Protein AF-0000000083249642 (afdb_homodimer)

Organism: NCBI:txid582686

Solvent-accessible surface area (backbone atoms only — not comparable to full-atom values): 19086 Å² total; per-residue (Å²): 124,55,71,67,56,49,49,53,49,51,51,51,44,50,52,45,31,50,50,43,52,51,38,35,51,49,30,63,73,67,24,29,87,88,36,72,66,32,54,51,44,47,42,37,30,49,49,36,50,52,50,43,72,71,64,56,62,30,76,46,29,43,59,44,48,34,33,23,50,38,32,21,51,49,42,41,54,51,40,52,53,34,28,42,69,40,29,36,45,54,77,50,37,91,54,50,57,76,76,48,60,60,29,47,28,66,18,36,50,15,39,53,51,32,51,52,51,49,50,22,64,75,66,70,46,66,55,71,59,52,42,46,52,51,19,48,42,42,32,72,42,51,48,51,51,34,35,75,71,50,46,36,44,67,61,79,47,55,56,76,67,44,31,57,56,45,36,52,39,52,48,51,22,48,51,55,46,47,50,44,49,52,43,25,54,58,45,69,70,106,124,56,71,66,56,50,51,52,51,51,51,51,43,50,52,46,31,52,51,43,52,51,38,36,51,49,29,61,73,67,24,31,87,87,35,72,66,34,55,50,43,47,42,37,32,48,50,35,50,52,50,42,71,72,65,57,61,30,75,47,30,45,59,44,49,35,34,21,49,40,32,22,51,48,42,41,55,50,40,51,52,34,28,42,68,41,29,36,45,55,76,50,40,89,53,48,56,74,75,50,61,60,29,46,31,66,19,34,51,16,41,54,51,32,51,51,52,50,49,22,64,76,65,70,45,66,54,70,59,53,42,47,52,49,18,48,43,43,31,73,42,52,48,51,53,33,34,75,71,51,45,36,43,68,61,76,47,57,58,76,68,45,30,58,57,46,36,52,41,51,47,50,23,48,50,54,44,48,50,44,48,51,43,24,54,57,42,68,72,100

pLDDT: mean 90.26, std 7.8, range [59.44, 98.56]

InterPro domains:
  IPR048147 CBO0543-like [NF041644] (59-142)

Structure (mmCIF, N/CA/C/O backbone):
data_AF-0000000083249642-model_v1
#
loop_
_entity.id
_entity.type
_entity.pdbx_description
1 polymer 'Uncharacterized protein'
#
loop_
_atom_site.group_PDB
_atom_site.id
_atom_site.type_symbol
_atom_site.label_atom_id
_atom_site.label_alt_id
_atom_site.label_comp_id
_atom_site.label_asym_id
_atom_site.label_entity_id
_atom_site.label_seq_id
_atom_site.pdbx_PDB_ins_code
_atom_site.Cartn_x
_atom_site.Cartn_y
_atom_site.Cartn_z
_atom_site.occupancy
_atom_site.B_iso_or_equiv
_atom_site.auth_seq_id
_atom_site.auth_comp_id
_atom_site.auth_asym_id
_atom_site.auth_atom_id
_atom_site.pdbx_PDB_model_num
ATOM 1 N N . MET A 1 1 ? -22.203 -19.281 -6.652 1 76.69 1 MET A N 1
ATOM 2 C CA . MET A 1 1 ? -21.172 -19.703 -7.59 1 76.69 1 MET A CA 1
ATOM 3 C C . MET A 1 1 ? -21.422 -21.109 -8.094 1 76.69 1 MET A C 1
ATOM 5 O O . MET A 1 1 ? -21.797 -22 -7.32 1 76.69 1 MET A O 1
ATOM 9 N N . GLY A 1 2 ? -21.422 -21.203 -9.414 1 80 2 GLY A N 1
ATOM 10 C CA . GLY A 1 2 ? -21.594 -22.531 -9.969 1 80 2 GLY A CA 1
ATOM 11 C C . GLY A 1 2 ? -20.438 -23.453 -9.672 1 80 2 GLY A C 1
ATOM 12 O O . GLY A 1 2 ? -19.344 -23 -9.328 1 80 2 GLY A O 1
ATOM 13 N N . ASP A 1 3 ? -20.688 -24.734 -9.594 1 84.19 3 ASP A N 1
ATOM 14 C CA . ASP A 1 3 ? -19.703 -25.766 -9.281 1 84.19 3 ASP A CA 1
ATOM 15 C C . ASP A 1 3 ? -18.453 -25.625 -10.141 1 84.19 3 ASP A C 1
ATOM 17 O O . ASP A 1 3 ? -17.328 -25.781 -9.648 1 84.19 3 ASP A O 1
ATOM 21 N N . LYS A 1 4 ? -18.672 -25.281 -11.414 1 86.94 4 LYS A N 1
ATOM 22 C CA . LYS A 1 4 ? -17.547 -25.125 -12.312 1 86.94 4 LYS A CA 1
ATOM 23 C C . LYS A 1 4 ? -16.672 -23.938 -11.914 1 86.94 4 LYS A C 1
ATOM 25 O O . LYS A 1 4 ? -15.445 -24.031 -11.891 1 86.94 4 LYS A O 1
ATOM 30 N N . GLN A 1 5 ? -17.297 -22.953 -11.602 1 85.44 5 GLN A N 1
ATOM 31 C CA . GLN A 1 5 ? -16.578 -21.75 -11.172 1 85.44 5 GLN A CA 1
ATOM 32 C C . GLN A 1 5 ? -15.82 -22 -9.875 1 85.44 5 GLN A C 1
ATOM 34 O O . GLN A 1 5 ? -14.688 -21.531 -9.719 1 85.44 5 GLN A O 1
ATOM 39 N N . GLU A 1 6 ? -16.438 -22.703 -9.062 1 85.19 6 GLU A N 1
ATOM 40 C CA . GLU A 1 6 ? -15.812 -23.031 -7.781 1 85.19 6 GLU A CA 1
ATOM 41 C C . GLU A 1 6 ? -14.547 -23.859 -7.977 1 85.19 6 GLU A C 1
ATOM 43 O O . GLU A 1 6 ? -13.531 -23.625 -7.312 1 85.19 6 GLU A O 1
ATOM 48 N N . GLN A 1 7 ? -14.633 -24.719 -8.844 1 87.25 7 GLN A N 1
ATOM 49 C CA . GLN A 1 7 ? -13.484 -25.562 -9.109 1 87.25 7 GLN A CA 1
ATOM 50 C C . GLN A 1 7 ? -12.336 -24.781 -9.734 1 87.25 7 GLN A C 1
ATOM 52 O O . GLN A 1 7 ? -11.18 -24.953 -9.359 1 87.25 7 GLN A O 1
ATOM 57 N N . ILE A 1 8 ? -12.711 -23.969 -10.641 1 86.31 8 ILE A N 1
ATOM 58 C CA . ILE A 1 8 ? -11.688 -23.156 -11.289 1 86.31 8 ILE A CA 1
ATOM 59 C C . ILE A 1 8 ? -11.016 -22.25 -10.266 1 86.31 8 ILE A C 1
ATOM 61 O O . ILE A 1 8 ? -9.789 -22.094 -10.273 1 86.31 8 ILE A O 1
ATOM 65 N N . LEU A 1 9 ? -11.828 -21.719 -9.414 1 85.31 9 LEU A N 1
ATOM 66 C CA . LEU A 1 9 ? -11.289 -20.859 -8.367 1 85.31 9 LEU A CA 1
ATOM 67 C C . LEU A 1 9 ? -10.375 -21.641 -7.43 1 85.31 9 LEU A C 1
ATOM 69 O O . LEU A 1 9 ? -9.297 -21.172 -7.07 1 85.31 9 LEU A O 1
ATOM 73 N N . LYS A 1 10 ? -10.719 -22.781 -7.086 1 85.38 10 LYS A N 1
ATOM 74 C CA . LYS A 1 10 ? -9.898 -23.625 -6.223 1 85.38 10 LYS A CA 1
ATOM 75 C C . LYS A 1 10 ? -8.57 -23.969 -6.895 1 85.38 10 LYS A C 1
ATOM 77 O O . LYS A 1 10 ? -7.523 -23.953 -6.242 1 85.38 10 LYS A O 1
ATOM 82 N N . ASP A 1 11 ? -8.68 -24.188 -8.141 1 86.12 11 ASP A N 1
ATOM 83 C CA . ASP A 1 11 ? -7.469 -24.484 -8.898 1 86.12 11 ASP A CA 1
ATOM 84 C C . ASP A 1 11 ? -6.523 -23.281 -8.93 1 86.12 11 ASP A C 1
ATOM 86 O O . ASP A 1 11 ? -5.309 -23.453 -8.82 1 86.12 11 ASP A O 1
ATOM 90 N N . LEU A 1 12 ? -7.133 -22.188 -9.055 1 83.69 12 LEU A N 1
ATOM 91 C CA . LEU A 1 12 ? -6.344 -20.969 -9.078 1 83.69 12 LEU A CA 1
ATOM 92 C C . LEU A 1 12 ? -5.656 -20.734 -7.734 1 83.69 12 LEU A C 1
ATOM 94 O O . LEU A 1 12 ? -4.469 -20.406 -7.688 1 83.69 12 LEU A O 1
ATOM 98 N N . MET A 1 13 ? -6.344 -21 -6.684 1 84 13 MET A N 1
ATOM 99 C CA . MET A 1 13 ? -5.797 -20.797 -5.348 1 84 13 MET A CA 1
ATOM 100 C C . MET A 1 13 ? -4.719 -21.828 -5.035 1 84 13 MET A C 1
ATOM 102 O O . MET A 1 13 ? -3.721 -21.516 -4.383 1 84 13 MET A O 1
ATOM 106 N N . ASP A 1 14 ? -4.887 -22.969 -5.484 1 85.75 14 ASP A N 1
ATOM 107 C CA . ASP A 1 14 ? -3.883 -24 -5.301 1 85.75 14 ASP A CA 1
ATOM 108 C C . ASP A 1 14 ? -2.596 -23.672 -6.051 1 85.75 14 ASP A C 1
ATOM 110 O O . ASP A 1 14 ? -1.497 -23.891 -5.535 1 85.75 14 ASP A O 1
ATOM 114 N N . ALA A 1 15 ? -2.812 -23.203 -7.258 1 83.69 15 ALA A N 1
ATOM 115 C CA . ALA A 1 15 ? -1.654 -22.812 -8.055 1 83.69 15 ALA A CA 1
ATOM 116 C C . ALA A 1 15 ? -0.891 -21.656 -7.395 1 83.69 15 ALA A C 1
ATOM 118 O O . ALA A 1 15 ? 0.343 -21.656 -7.379 1 83.69 15 ALA A O 1
ATOM 119 N N . LEU A 1 16 ? -1.604 -20.766 -6.875 1 81.31 16 LEU A N 1
ATOM 120 C CA . LEU A 1 16 ? -0.989 -19.641 -6.172 1 81.31 16 LEU A CA 1
ATOM 121 C C . LEU A 1 16 ? -0.226 -20.125 -4.945 1 81.31 16 LEU A C 1
ATOM 123 O O . LEU A 1 16 ? 0.934 -19.75 -4.746 1 81.31 16 LEU A O 1
ATOM 127 N N . SER A 1 17 ? -0.845 -20.953 -4.219 1 82.69 17 SER A N 1
ATOM 128 C CA . SER A 1 17 ? -0.22 -21.453 -3.002 1 82.69 17 SER A CA 1
ATOM 129 C C . SER A 1 17 ? 1.02 -22.281 -3.326 1 82.69 17 SER A C 1
ATOM 131 O O . SER A 1 17 ? 2.008 -22.25 -2.59 1 82.69 17 SER A O 1
ATOM 133 N N . ALA A 1 18 ? 0.94 -23 -4.375 1 83.94 18 ALA A N 1
ATOM 134 C CA . ALA A 1 18 ? 2.094 -23.781 -4.816 1 83.94 18 ALA A CA 1
ATOM 135 C C . ALA A 1 18 ? 3.266 -22.875 -5.176 1 83.94 18 ALA A C 1
ATOM 137 O O . ALA A 1 18 ? 4.418 -23.172 -4.867 1 83.94 18 ALA A O 1
ATOM 138 N N . ASN A 1 19 ? 2.93 -21.781 -5.812 1 82.5 19 ASN A N 1
ATOM 139 C CA . ASN A 1 19 ? 3.969 -20.812 -6.16 1 82.5 19 ASN A CA 1
ATOM 140 C C . ASN A 1 19 ? 4.582 -20.188 -4.918 1 82.5 19 ASN A C 1
ATOM 142 O O . ASN A 1 19 ? 5.785 -19.938 -4.871 1 82.5 19 ASN A O 1
ATOM 146 N N . VAL A 1 20 ? 3.76 -19.938 -3.955 1 81.94 20 VAL A N 1
ATOM 147 C CA . VAL A 1 20 ? 4.23 -19.375 -2.699 1 81.94 20 VAL A CA 1
ATOM 148 C C . VAL A 1 20 ? 5.184 -20.344 -2.012 1 81.94 20 VAL A C 1
ATOM 150 O O . VAL A 1 20 ? 6.227 -19.938 -1.491 1 81.94 20 VAL A O 1
ATOM 153 N N . ASN A 1 21 ? 4.902 -21.562 -2.018 1 84.19 21 ASN A N 1
ATOM 154 C CA . ASN A 1 21 ? 5.758 -22.578 -1.413 1 84.19 21 ASN A CA 1
ATOM 155 C C . ASN A 1 21 ? 7.086 -22.703 -2.156 1 84.19 21 ASN A C 1
ATOM 157 O O . ASN A 1 21 ? 8.141 -22.844 -1.532 1 84.19 21 ASN A O 1
ATOM 161 N N . LYS A 1 22 ? 6.961 -22.656 -3.451 1 83.94 22 LYS A N 1
ATOM 162 C CA . LYS A 1 22 ? 8.188 -22.703 -4.246 1 83.94 22 LYS A CA 1
ATOM 163 C C . LYS A 1 22 ? 9.062 -21.484 -3.977 1 83.94 22 LYS A C 1
ATOM 165 O O . LYS A 1 22 ? 10.289 -21.594 -3.922 1 83.94 22 LYS A O 1
ATOM 170 N N . GLU A 1 23 ? 8.438 -20.375 -3.852 1 82.88 23 GLU A N 1
ATOM 171 C CA . GLU A 1 23 ? 9.164 -19.141 -3.529 1 82.88 23 GLU A CA 1
ATOM 172 C C . GLU A 1 23 ? 9.82 -19.25 -2.156 1 82.88 23 GLU A C 1
ATOM 174 O O . GLU A 1 23 ? 10.938 -18.766 -1.963 1 82.88 23 GLU A O 1
ATOM 179 N N . ALA A 1 24 ? 9.125 -19.828 -1.266 1 82.44 24 ALA A N 1
ATOM 180 C CA . ALA A 1 24 ? 9.68 -20 0.076 1 82.44 24 ALA A CA 1
ATOM 181 C C . ALA A 1 24 ? 10.891 -20.922 0.05 1 82.44 24 ALA A C 1
ATOM 183 O O . ALA A 1 24 ? 11.883 -20.672 0.744 1 82.44 24 ALA A O 1
ATOM 184 N N . GLN A 1 25 ? 10.859 -21.922 -0.694 1 83.5 25 GLN A N 1
ATOM 185 C CA . GLN A 1 25 ? 11.984 -22.828 -0.83 1 83.5 25 GLN A CA 1
ATOM 186 C C . GLN A 1 25 ? 13.18 -22.141 -1.492 1 83.5 25 GLN A C 1
ATOM 188 O O . GLN A 1 25 ? 14.32 -22.328 -1.066 1 83.5 25 GLN A O 1
ATOM 193 N N . TYR A 1 26 ? 12.844 -21.406 -2.508 1 83.25 26 TYR A N 1
ATOM 194 C CA . TYR A 1 26 ? 13.883 -20.625 -3.174 1 83.25 26 TYR A CA 1
ATOM 195 C C . TYR A 1 26 ? 14.562 -19.672 -2.199 1 83.25 26 TYR A C 1
ATOM 197 O O . TYR A 1 26 ? 15.789 -19.562 -2.178 1 83.25 26 TYR A O 1
ATOM 205 N N . TRP A 1 27 ? 13.758 -19.031 -1.431 1 81.38 27 TRP A N 1
ATOM 206 C CA . TRP A 1 27 ? 14.266 -18.062 -0.465 1 81.38 27 TRP A CA 1
ATOM 207 C C . TRP A 1 27 ? 15.164 -18.734 0.564 1 81.38 27 TRP A C 1
ATOM 209 O O . TRP A 1 27 ? 16.234 -18.219 0.888 1 81.38 27 TRP A O 1
ATOM 219 N N . GLU A 1 28 ? 14.812 -19.828 1.057 1 80.75 28 GLU A N 1
ATOM 220 C CA . GLU A 1 28 ? 15.586 -20.562 2.049 1 80.75 28 GLU A CA 1
ATOM 221 C C . GLU A 1 28 ? 16.922 -21.047 1.468 1 80.75 28 GLU A C 1
ATOM 223 O O . GLU A 1 28 ? 17.938 -21.047 2.158 1 80.75 28 GLU A O 1
ATOM 228 N N . THR A 1 29 ? 16.891 -21.359 0.256 1 82.31 29 THR A N 1
ATOM 229 C CA . THR A 1 29 ? 18.062 -21.938 -0.383 1 82.31 29 THR A CA 1
ATOM 230 C C . THR A 1 29 ? 19.062 -20.859 -0.79 1 82.31 29 THR A C 1
ATOM 232 O O . THR A 1 29 ? 20.266 -21.031 -0.619 1 82.31 29 THR A O 1
ATOM 235 N N . TYR A 1 30 ? 18.516 -19.734 -1.26 1 81.5 30 TYR A N 1
ATOM 236 C CA . TYR A 1 30 ? 19.438 -18.812 -1.918 1 81.5 30 TYR A CA 1
ATOM 237 C C . TYR A 1 30 ? 19.422 -17.453 -1.237 1 81.5 30 TYR A C 1
ATOM 239 O O . TYR A 1 30 ? 20.297 -16.625 -1.467 1 81.5 30 TYR A O 1
ATOM 247 N N . SER A 1 31 ? 18.469 -17.141 -0.463 1 76.88 31 SER A N 1
ATOM 248 C CA . SER A 1 31 ? 18.297 -15.789 0.035 1 76.88 31 SER A CA 1
ATOM 249 C C . SER A 1 31 ? 18.281 -15.758 1.56 1 76.88 31 SER A C 1
ATOM 251 O O . SER A 1 31 ? 17.734 -14.82 2.156 1 76.88 31 SER A O 1
ATOM 253 N N . GLY A 1 32 ? 18.797 -16.75 2.143 1 77.06 32 GLY A N 1
ATOM 254 C CA . GLY A 1 32 ? 18.812 -16.797 3.596 1 77.06 32 GLY A CA 1
ATOM 255 C C . GLY A 1 32 ? 19.844 -15.867 4.211 1 77.06 32 GLY A C 1
ATOM 256 O O . GLY A 1 32 ? 20.531 -15.125 3.498 1 77.06 32 GLY A O 1
ATOM 257 N N . MET A 1 33 ? 19.906 -15.805 5.477 1 80.06 33 MET A N 1
ATOM 258 C CA . MET A 1 33 ? 20.75 -14.891 6.246 1 80.06 33 MET A CA 1
ATOM 259 C C . MET A 1 33 ? 22.219 -15.18 5.996 1 80.06 33 MET A C 1
ATOM 261 O O . MET A 1 33 ? 23.078 -14.336 6.289 1 80.06 33 MET A O 1
ATOM 265 N N . GLY A 1 34 ? 22.531 -16.234 5.371 1 80.94 34 GLY A N 1
ATOM 266 C CA . GLY A 1 34 ? 23.922 -16.609 5.105 1 80.94 34 GLY A CA 1
ATOM 267 C C . GLY A 1 34 ? 24.484 -15.945 3.865 1 80.94 34 GLY A C 1
ATOM 268 O O . GLY A 1 34 ? 25.688 -16 3.623 1 80.94 34 GLY A O 1
ATOM 269 N N . THR A 1 35 ? 23.75 -15.266 3.08 1 83.44 35 THR A N 1
ATOM 270 C CA . THR A 1 35 ? 24.219 -14.609 1.862 1 83.44 35 THR A CA 1
ATOM 271 C C . THR A 1 35 ? 24.438 -13.117 2.104 1 83.44 35 THR A C 1
ATOM 273 O O . THR A 1 35 ? 23.797 -12.516 2.959 1 83.44 35 THR A O 1
ATOM 276 N N . TRP A 1 36 ? 25.484 -12.562 1.517 1 88.88 36 TRP A N 1
ATOM 277 C CA . TRP A 1 36 ? 25.734 -11.133 1.66 1 88.88 36 TRP A CA 1
ATOM 278 C C . TRP A 1 36 ? 24.594 -10.312 1.054 1 88.88 36 TRP A C 1
ATOM 280 O O . TRP A 1 36 ? 24.344 -9.188 1.484 1 88.88 36 TRP A O 1
ATOM 290 N N . GLN A 1 37 ? 23.875 -10.875 0.004 1 88.19 37 GLN A N 1
ATOM 291 C CA . GLN A 1 37 ? 22.75 -10.203 -0.642 1 88.19 37 GLN A CA 1
ATOM 292 C C . GLN A 1 37 ? 21.625 -9.922 0.356 1 88.19 37 GLN A C 1
ATOM 294 O O . GLN A 1 37 ? 20.984 -8.875 0.286 1 88.19 37 GLN A O 1
ATOM 299 N N . PHE A 1 38 ? 21.469 -10.82 1.32 1 86.5 38 PHE A N 1
ATOM 300 C CA . PHE A 1 38 ? 20.438 -10.648 2.346 1 86.5 38 PHE A CA 1
ATOM 301 C C . PHE A 1 38 ? 20.688 -9.391 3.16 1 86.5 38 PHE A C 1
ATOM 303 O O . PHE A 1 38 ? 19.766 -8.609 3.412 1 86.5 38 PHE A O 1
ATOM 310 N N . TRP A 1 39 ? 21.875 -9.156 3.52 1 90.06 39 TRP A N 1
ATOM 311 C CA . TRP A 1 39 ? 22.234 -8.023 4.375 1 90.06 3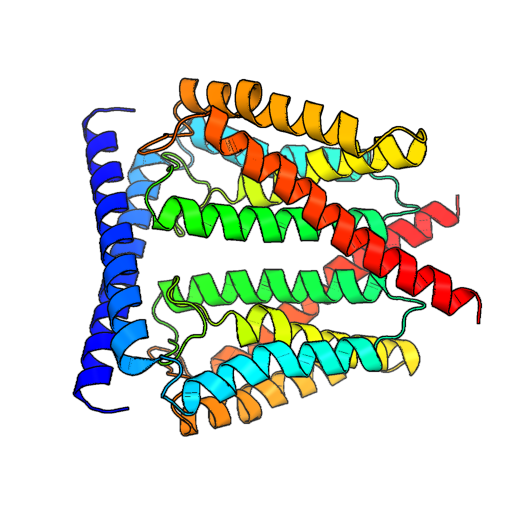9 TRP A CA 1
ATOM 312 C C . TRP A 1 39 ? 22.125 -6.707 3.617 1 90.06 39 TRP A C 1
ATOM 314 O O . TRP A 1 39 ? 21.797 -5.672 4.203 1 90.06 39 TRP A O 1
ATOM 324 N N . VAL A 1 40 ? 22.375 -6.773 2.314 1 90.94 40 VAL A N 1
ATOM 325 C CA . VAL A 1 40 ? 22.219 -5.57 1.499 1 90.94 40 VAL A CA 1
ATOM 326 C C . VAL A 1 40 ? 20.75 -5.199 1.394 1 90.94 40 VAL A C 1
ATOM 328 O O . VAL A 1 40 ? 20.375 -4.031 1.532 1 90.94 40 VAL A O 1
ATOM 331 N N . VAL A 1 41 ? 19.969 -6.203 1.176 1 90.56 41 VAL A N 1
ATOM 332 C CA . VAL A 1 41 ? 18.531 -5.977 1.064 1 90.56 41 VAL A CA 1
ATOM 333 C C . VAL A 1 41 ? 17.969 -5.473 2.398 1 90.56 41 VAL A C 1
ATOM 335 O O . VAL A 1 41 ? 17.156 -4.551 2.432 1 90.56 41 VAL A O 1
ATOM 338 N N . LEU A 1 42 ? 18.453 -6.047 3.465 1 91.19 42 LEU A N 1
ATOM 339 C CA . LEU A 1 42 ? 18.047 -5.582 4.789 1 91.19 42 LEU A CA 1
ATOM 340 C C . LEU A 1 42 ? 18.484 -4.141 5.02 1 91.19 42 LEU A C 1
ATOM 342 O O . LEU A 1 42 ? 17.75 -3.346 5.598 1 91.19 42 LEU A O 1
ATOM 346 N N . ALA A 1 43 ? 19.688 -3.852 4.605 1 94.38 43 ALA A N 1
ATOM 347 C CA . ALA A 1 43 ? 20.203 -2.494 4.75 1 94.38 43 ALA A CA 1
ATOM 348 C C . ALA A 1 43 ? 19.344 -1.495 3.971 1 94.38 43 ALA A C 1
ATOM 350 O O . ALA A 1 43 ? 19.125 -0.369 4.422 1 94.38 43 ALA A O 1
ATOM 351 N N . MET A 1 44 ? 18.875 -1.945 2.828 1 94.56 44 MET A N 1
ATOM 352 C CA . MET A 1 44 ? 18.031 -1.071 2.008 1 94.56 44 MET A CA 1
ATOM 353 C C . MET A 1 44 ? 16.688 -0.829 2.676 1 94.56 44 MET A C 1
ATOM 355 O O . MET A 1 44 ? 15.984 0.126 2.336 1 94.56 44 MET A O 1
ATOM 359 N N . LEU A 1 45 ? 16.312 -1.685 3.574 1 93.75 45 LEU A N 1
ATOM 360 C CA . LEU A 1 45 ? 15.078 -1.518 4.328 1 93.75 45 LEU A CA 1
ATOM 361 C C . LEU A 1 45 ? 15.297 -0.621 5.543 1 93.75 45 LEU A C 1
ATOM 363 O O . LEU A 1 45 ? 14.586 0.364 5.727 1 93.75 45 LEU A O 1
ATOM 367 N N . VAL A 1 46 ? 16.375 -0.805 6.293 1 95.81 46 VAL A N 1
ATOM 368 C CA . VAL A 1 46 ? 16.562 -0.218 7.613 1 95.81 46 VAL A CA 1
ATOM 369 C C . VAL A 1 46 ? 17.234 1.146 7.48 1 95.81 46 VAL A C 1
ATOM 371 O O . VAL A 1 46 ? 16.812 2.117 8.109 1 95.81 46 VAL A O 1
ATOM 374 N N . LEU A 1 47 ? 18.266 1.265 6.668 1 96.88 47 LEU A N 1
ATOM 375 C CA . LEU A 1 47 ? 19.078 2.471 6.594 1 96.88 47 LEU A CA 1
ATOM 376 C C . LEU A 1 47 ? 18.234 3.676 6.191 1 96.88 47 LEU A C 1
ATOM 378 O O . LEU A 1 47 ? 18.312 4.73 6.824 1 96.88 47 LEU A O 1
ATOM 382 N N . PRO A 1 48 ? 17.453 3.533 5.188 1 97.38 48 PRO A N 1
ATOM 383 C CA . PRO A 1 48 ? 16.625 4.691 4.836 1 97.38 48 PRO A CA 1
ATOM 384 C C . PRO A 1 48 ? 15.703 5.125 5.973 1 97.38 48 PRO A C 1
ATOM 386 O O . PRO A 1 48 ? 15.461 6.32 6.156 1 97.38 48 PRO A O 1
ATOM 389 N N . LEU A 1 49 ? 15.219 4.219 6.715 1 96.12 49 LEU A N 1
ATOM 390 C CA . LEU A 1 49 ? 14.328 4.547 7.816 1 96.12 49 LEU A CA 1
ATOM 391 C C . LEU A 1 49 ? 15.07 5.289 8.922 1 96.12 49 LEU A C 1
ATOM 393 O O . LEU A 1 49 ? 14.531 6.203 9.539 1 96.12 49 LEU A O 1
ATOM 397 N N . ILE A 1 50 ? 16.266 4.875 9.133 1 96.75 50 ILE A N 1
ATOM 398 C CA . ILE A 1 50 ? 17.094 5.574 10.109 1 96.75 50 ILE A CA 1
ATOM 399 C C . ILE A 1 50 ? 17.359 7 9.625 1 96.75 50 ILE A C 1
ATOM 401 O O . ILE A 1 50 ? 17.234 7.957 10.398 1 96.75 50 ILE A O 1
ATOM 405 N N . VAL A 1 51 ? 17.703 7.117 8.391 1 97 51 VAL A N 1
ATOM 406 C CA . VAL A 1 51 ? 17.969 8.438 7.82 1 97 51 VAL A CA 1
ATOM 407 C C . VAL A 1 51 ? 16.703 9.297 7.91 1 97 51 VAL A C 1
ATOM 409 O O . VAL A 1 51 ? 16.781 10.484 8.234 1 97 51 VAL A O 1
ATOM 412 N N . LEU A 1 52 ? 15.594 8.727 7.602 1 95.31 52 LEU A N 1
ATOM 413 C CA . LEU A 1 52 ? 14.336 9.453 7.68 1 95.31 52 LEU A CA 1
ATOM 414 C C . LEU A 1 52 ? 14.078 9.953 9.094 1 95.31 52 LEU A C 1
ATOM 416 O O . LEU A 1 52 ? 13.711 11.109 9.297 1 95.31 52 LEU A O 1
ATOM 420 N N . ALA A 1 53 ? 14.312 9.109 10.07 1 93.62 53 ALA A N 1
ATOM 421 C CA . ALA A 1 53 ? 14.078 9.469 11.461 1 93.62 53 ALA A CA 1
ATOM 422 C C . ALA A 1 53 ? 14.977 10.625 11.891 1 93.62 53 ALA A C 1
ATOM 424 O O . ALA A 1 53 ? 14.562 11.477 12.688 1 93.62 53 ALA A O 1
ATOM 425 N N . LEU A 1 54 ? 16.109 10.711 11.305 1 95.12 54 LEU A N 1
ATOM 426 C CA . LEU A 1 54 ? 17.078 11.727 11.711 1 95.12 54 LEU A CA 1
ATOM 427 C C . LEU A 1 54 ? 16.875 13.016 10.93 1 95.12 54 LEU A C 1
ATOM 429 O O . LEU A 1 54 ? 17.094 14.109 11.453 1 95.12 54 LEU A O 1
ATOM 433 N N . LYS A 1 55 ? 16.406 12.883 9.711 1 95.88 55 LYS A N 1
ATOM 434 C CA . LYS A 1 55 ? 16.453 14.047 8.836 1 95.88 55 LYS A CA 1
ATOM 435 C C . LYS A 1 55 ? 15.047 14.57 8.547 1 95.88 55 LYS A C 1
ATOM 437 O O . LYS A 1 55 ? 14.883 15.633 7.945 1 95.88 55 LYS A O 1
ATOM 442 N N . LEU A 1 56 ? 14.047 13.922 8.953 1 95 56 LEU A N 1
ATOM 443 C CA . LEU A 1 56 ? 12.672 14.328 8.68 1 95 56 LEU A CA 1
ATOM 444 C C . LEU A 1 56 ? 12.352 15.664 9.336 1 95 56 LEU A C 1
ATOM 446 O O . LEU A 1 56 ? 12.648 15.859 10.523 1 95 56 LEU A O 1
ATOM 450 N N . ASP A 1 57 ? 11.883 16.578 8.523 1 95.5 57 ASP A N 1
ATOM 451 C CA . ASP A 1 57 ? 11.32 17.797 9.102 1 95.5 57 ASP A CA 1
ATOM 452 C C . ASP A 1 57 ? 10.008 17.5 9.82 1 95.5 57 ASP A C 1
ATOM 454 O O . ASP A 1 57 ? 8.953 17.422 9.188 1 95.5 57 ASP A O 1
ATOM 458 N N . ARG A 1 58 ? 9.992 17.531 11.039 1 93.75 58 ARG A N 1
ATOM 459 C CA . ARG A 1 58 ? 8.883 17.062 11.859 1 93.75 58 ARG A CA 1
ATOM 460 C C . ARG A 1 58 ? 7.746 18.078 11.883 1 93.75 58 ARG A C 1
ATOM 462 O O . ARG A 1 58 ? 6.617 17.75 12.242 1 93.75 58 ARG A O 1
ATOM 469 N N . THR A 1 59 ? 7.977 19.328 11.539 1 93.31 59 THR A N 1
ATOM 470 C CA . THR A 1 59 ? 6.93 20.328 11.492 1 93.31 59 THR A CA 1
ATOM 471 C C . THR A 1 59 ? 5.941 20.047 10.359 1 93.31 59 THR A C 1
ATOM 473 O O . THR A 1 59 ? 4.82 20.547 10.367 1 93.31 59 THR A O 1
ATOM 476 N N . LYS A 1 60 ? 6.367 19.266 9.375 1 93.81 60 LYS A N 1
ATOM 477 C CA . LYS A 1 60 ? 5.539 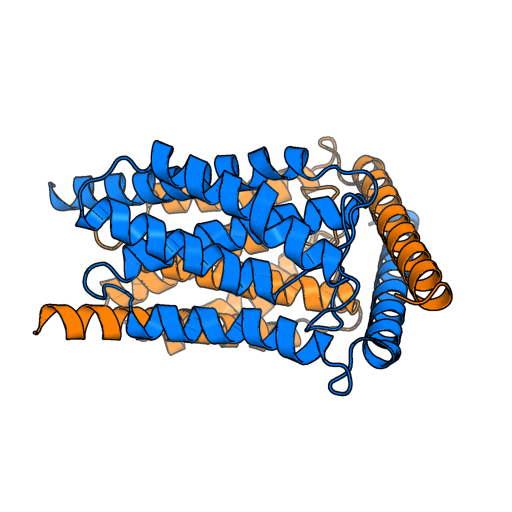18.891 8.234 1 93.81 60 LYS A CA 1
ATOM 478 C C . LYS A 1 60 ? 5.383 17.375 8.156 1 93.81 60 LYS A C 1
ATOM 480 O O . LYS A 1 60 ? 5.344 16.812 7.062 1 93.81 60 LYS A O 1
ATOM 485 N N . ALA A 1 61 ? 5.449 16.734 9.281 1 93.06 61 ALA A N 1
ATOM 486 C CA . ALA A 1 61 ? 5.547 15.281 9.383 1 93.06 61 ALA A CA 1
ATOM 487 C C . ALA A 1 61 ? 4.391 14.602 8.648 1 93.06 61 ALA A C 1
ATOM 489 O O . ALA A 1 61 ? 4.602 13.648 7.898 1 93.06 61 ALA A O 1
ATOM 490 N N . PHE A 1 62 ? 3.152 15.117 8.812 1 93.88 62 PHE A N 1
ATOM 491 C CA . PHE A 1 62 ? 2 14.445 8.219 1 93.88 62 PHE A CA 1
ATOM 492 C C . PHE A 1 62 ? 1.979 14.656 6.707 1 93.88 62 PHE A C 1
ATOM 494 O O . PHE A 1 62 ? 1.638 13.742 5.953 1 93.88 62 PHE A O 1
ATOM 501 N N . ARG A 1 63 ? 2.332 15.797 6.293 1 93.81 63 ARG A N 1
ATOM 502 C CA . ARG A 1 63 ? 2.396 16.047 4.855 1 93.81 63 ARG A CA 1
ATOM 503 C C . ARG A 1 63 ? 3.453 15.164 4.195 1 93.81 63 ARG A C 1
ATOM 505 O O . ARG A 1 63 ? 3.188 14.516 3.18 1 93.81 63 ARG A O 1
ATOM 512 N N . LEU A 1 64 ? 4.633 15.094 4.781 1 96.38 64 LEU A N 1
ATOM 513 C CA . LEU A 1 64 ? 5.734 14.289 4.258 1 96.38 64 LEU A CA 1
ATOM 514 C C . LEU A 1 64 ? 5.422 12.805 4.355 1 96.38 64 LEU A C 1
ATOM 516 O O . LEU A 1 64 ? 5.719 12.039 3.432 1 96.38 64 LEU A O 1
ATOM 520 N N . GLY A 1 65 ? 4.855 12.445 5.504 1 95.56 65 GLY A N 1
ATOM 521 C CA . GLY A 1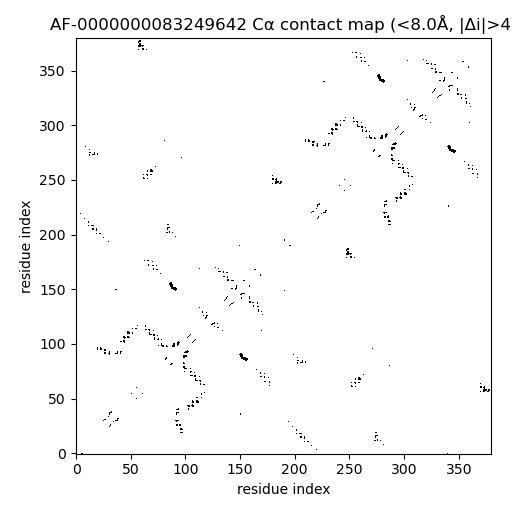 65 ? 4.461 11.055 5.66 1 95.56 65 GLY A CA 1
ATOM 522 C C . GLY A 1 65 ? 3.404 10.617 4.664 1 95.56 65 GLY A C 1
ATOM 523 O O . GLY A 1 65 ? 3.461 9.5 4.141 1 95.56 65 GLY A O 1
ATOM 524 N N . PHE A 1 66 ? 2.41 11.5 4.48 1 96.12 66 PHE A N 1
ATOM 525 C CA . PHE A 1 66 ? 1.371 11.227 3.496 1 96.12 66 PHE A CA 1
ATOM 526 C C . PHE A 1 66 ? 1.976 11.023 2.111 1 96.12 66 PHE A C 1
ATOM 528 O O . PHE A 1 66 ? 1.637 10.062 1.417 1 96.12 66 PHE A O 1
ATOM 535 N N . TYR A 1 67 ? 2.883 11.867 1.746 1 97.81 67 TYR A N 1
ATOM 536 C CA . TYR A 1 67 ? 3.592 11.758 0.476 1 97.81 67 TYR A CA 1
ATOM 537 C C . TYR A 1 67 ? 4.363 10.445 0.392 1 97.81 67 TYR A C 1
ATOM 539 O O . TYR A 1 67 ? 4.328 9.766 -0.633 1 97.81 67 TYR A O 1
ATOM 547 N N . GLY A 1 68 ? 5.066 10.117 1.427 1 97.38 68 GLY A N 1
ATOM 548 C CA . GLY A 1 68 ? 5.82 8.875 1.467 1 97.38 68 GLY A CA 1
ATOM 549 C C . GLY A 1 68 ? 4.949 7.645 1.299 1 97.38 68 GLY A C 1
ATOM 550 O O . GLY A 1 68 ? 5.309 6.719 0.567 1 97.38 68 GLY A O 1
ATOM 551 N N . PHE A 1 69 ? 3.84 7.672 1.98 1 97.62 69 PHE A N 1
ATOM 552 C CA . PHE A 1 69 ? 2.92 6.547 1.858 1 97.62 69 PHE A CA 1
ATOM 553 C C . PHE A 1 69 ? 2.354 6.461 0.446 1 97.62 69 PHE A C 1
ATOM 555 O O . PHE A 1 69 ? 2.115 5.367 -0.068 1 97.62 69 PHE A O 1
ATOM 562 N N . ALA A 1 70 ? 2.096 7.621 -0.148 1 97.44 70 ALA A N 1
ATOM 563 C CA . ALA A 1 70 ? 1.625 7.633 -1.53 1 97.44 70 ALA A CA 1
ATOM 564 C C . ALA A 1 70 ? 2.645 6.984 -2.461 1 97.44 70 ALA A C 1
ATOM 566 O O . ALA A 1 70 ? 2.287 6.164 -3.311 1 97.44 70 ALA A O 1
ATOM 567 N N . ILE A 1 71 ? 3.887 7.344 -2.236 1 98 71 ILE A N 1
ATOM 568 C CA . ILE A 1 71 ? 4.953 6.758 -3.037 1 98 71 ILE A CA 1
ATOM 569 C C . ILE A 1 71 ? 5.012 5.25 -2.797 1 98 71 ILE A C 1
ATOM 571 O O . ILE A 1 71 ? 5.148 4.469 -3.74 1 98 71 ILE A O 1
ATOM 575 N N . HIS A 1 72 ? 4.93 4.891 -1.56 1 96.75 72 HIS A N 1
ATOM 576 C CA . HIS A 1 72 ? 4.973 3.479 -1.19 1 96.75 72 HIS A CA 1
ATOM 577 C C . HIS A 1 72 ? 3.875 2.691 -1.9 1 96.75 72 HIS A C 1
ATOM 579 O O . HIS A 1 72 ? 4.145 1.646 -2.498 1 96.75 72 HIS A O 1
ATOM 585 N N . ILE A 1 73 ? 2.672 3.219 -1.869 1 94.94 73 ILE A N 1
ATOM 586 C CA . ILE A 1 73 ? 1.514 2.549 -2.451 1 94.94 73 ILE A CA 1
ATOM 587 C C . ILE A 1 73 ? 1.686 2.445 -3.965 1 94.94 73 ILE A C 1
ATOM 589 O O . ILE A 1 73 ? 1.511 1.369 -4.543 1 94.94 73 ILE A O 1
ATOM 593 N N . ILE A 1 74 ? 2.086 3.48 -4.555 1 95.38 74 ILE A N 1
ATOM 594 C CA . ILE A 1 74 ? 2.234 3.51 -6.004 1 95.38 74 ILE A CA 1
ATOM 595 C C . ILE A 1 74 ? 3.359 2.568 -6.43 1 95.38 74 ILE A C 1
ATOM 597 O O . ILE A 1 74 ? 3.217 1.812 -7.391 1 95.38 74 ILE A O 1
ATOM 601 N N . ALA A 1 75 ? 4.453 2.662 -5.691 1 94.12 75 ALA A N 1
ATOM 602 C CA . ALA A 1 75 ? 5.586 1.795 -6 1 94.12 75 ALA A CA 1
ATOM 603 C C . ALA A 1 75 ? 5.215 0.325 -5.824 1 94.12 75 ALA A C 1
ATOM 605 O O . ALA A 1 75 ? 5.605 -0.521 -6.629 1 94.12 75 ALA A O 1
ATOM 606 N N . PHE A 1 76 ? 4.484 0.092 -4.836 1 90.31 76 PHE A N 1
ATOM 607 C CA . PHE A 1 76 ? 4.09 -1.282 -4.551 1 90.31 76 PHE A CA 1
ATOM 608 C C . PHE A 1 76 ? 3.182 -1.822 -5.648 1 90.31 76 PHE A C 1
ATOM 610 O O . PHE A 1 76 ? 3.391 -2.932 -6.148 1 90.31 76 PHE A O 1
ATOM 617 N N . TYR A 1 77 ? 2.182 -1.088 -6.035 1 89.31 77 TYR A N 1
ATOM 618 C CA . TYR A 1 77 ? 1.261 -1.527 -7.078 1 89.31 77 TYR A CA 1
ATOM 619 C C . TYR A 1 77 ? 1.983 -1.69 -8.406 1 89.31 77 TYR A C 1
ATOM 621 O O . TYR A 1 77 ? 1.686 -2.609 -9.172 1 89.31 77 TYR A O 1
ATOM 629 N N . SER A 1 78 ? 2.887 -0.823 -8.656 1 90.38 78 SER A N 1
ATOM 630 C CA . SER A 1 78 ? 3.66 -0.92 -9.891 1 90.38 78 SER A CA 1
ATOM 631 C C . SER A 1 78 ? 4.52 -2.182 -9.906 1 90.38 78 SER A C 1
ATOM 633 O O . SER A 1 78 ? 4.57 -2.889 -10.914 1 90.38 78 SER A O 1
ATOM 635 N N . ASP A 1 79 ? 5.129 -2.416 -8.758 1 90.31 79 ASP A N 1
ATOM 636 C CA . ASP A 1 79 ? 5.996 -3.586 -8.664 1 90.31 79 ASP A CA 1
ATOM 637 C C . ASP A 1 79 ? 5.195 -4.879 -8.781 1 90.31 79 ASP A C 1
ATOM 639 O O . ASP A 1 79 ? 5.633 -5.832 -9.43 1 90.31 79 ASP A O 1
ATOM 643 N N . LEU A 1 80 ? 4.113 -4.926 -8.133 1 86.06 80 LEU A N 1
ATOM 644 C CA . LEU A 1 80 ? 3.234 -6.086 -8.203 1 86.06 80 LEU A CA 1
ATOM 645 C C . LEU A 1 80 ? 2.82 -6.363 -9.648 1 86.06 80 LEU A C 1
ATOM 647 O O . LEU A 1 80 ? 2.852 -7.508 -10.102 1 86.06 80 LEU A O 1
ATOM 651 N N . TYR A 1 81 ? 2.463 -5.297 -10.344 1 86.12 81 TYR A N 1
ATOM 652 C CA . TYR A 1 81 ? 2.057 -5.426 -11.734 1 86.12 81 TYR A CA 1
ATOM 653 C C . TYR A 1 81 ? 3.223 -5.887 -12.602 1 86.12 81 TYR A C 1
ATOM 655 O O . TYR A 1 81 ? 3.07 -6.785 -13.43 1 86.12 81 TYR A O 1
ATOM 663 N N . ALA A 1 82 ? 4.309 -5.328 -12.406 1 88.94 82 ALA A N 1
ATOM 664 C CA . ALA A 1 82 ? 5.477 -5.59 -13.242 1 88.94 82 ALA A CA 1
ATOM 665 C C . ALA A 1 82 ? 5.996 -7.012 -13.031 1 88.94 82 ALA A C 1
ATOM 667 O O . ALA A 1 82 ? 6.348 -7.699 -13.984 1 88.94 82 ALA A O 1
ATOM 668 N N . THR A 1 83 ? 6.086 -7.449 -11.789 1 87 83 THR A N 1
ATOM 669 C CA . THR A 1 83 ? 6.59 -8.789 -11.484 1 87 83 THR A CA 1
ATOM 670 C C . THR A 1 83 ? 5.594 -9.852 -11.938 1 87 83 THR A C 1
ATOM 672 O O . THR A 1 83 ? 5.988 -10.922 -12.398 1 87 83 THR A O 1
ATOM 675 N N . ALA A 1 84 ? 4.309 -9.531 -11.836 1 83 84 ALA A N 1
ATOM 676 C CA . ALA A 1 84 ? 3.275 -10.461 -12.297 1 83 84 ALA A CA 1
ATOM 677 C C . ALA A 1 84 ? 3.35 -10.664 -13.805 1 83 84 ALA A C 1
ATOM 679 O O . ALA A 1 84 ? 3.008 -11.734 -14.312 1 83 84 ALA A O 1
ATOM 680 N N . HIS A 1 85 ? 3.791 -9.664 -14.531 1 85.44 85 HIS A N 1
ATOM 681 C CA . HIS A 1 85 ? 3.871 -9.75 -15.984 1 85.44 85 HIS A CA 1
ATOM 682 C C . HIS A 1 85 ? 5.297 -10.039 -16.438 1 85.44 85 HIS A C 1
ATOM 684 O O . HIS A 1 85 ? 5.609 -9.914 -17.625 1 85.44 85 HIS A O 1
ATOM 690 N N . LYS A 1 86 ? 6.184 -10.352 -15.523 1 86.81 86 LYS A N 1
ATOM 691 C CA . LYS A 1 86 ? 7.559 -10.773 -15.781 1 86.81 86 LYS A CA 1
ATOM 692 C C . LYS A 1 86 ? 8.359 -9.648 -16.438 1 86.81 86 LYS A C 1
ATOM 694 O O . LYS A 1 86 ? 9.086 -9.883 -17.406 1 86.81 86 LYS A O 1
ATOM 699 N N . TRP A 1 87 ? 8.055 -8.453 -16.016 1 89.25 87 TRP A N 1
ATOM 700 C CA . TRP A 1 87 ? 8.891 -7.355 -16.484 1 89.25 87 TRP A CA 1
ATOM 701 C C . TRP A 1 87 ? 10.25 -7.367 -15.797 1 89.25 87 TRP A C 1
ATOM 703 O O . TRP A 1 87 ? 11.281 -7.168 -16.438 1 89.25 87 TRP A O 1
ATOM 713 N N . TRP A 1 88 ? 10.336 -7.605 -14.539 1 89.94 88 TRP A N 1
ATOM 714 C CA . TRP A 1 88 ? 11.562 -7.758 -13.766 1 89.94 88 TRP A CA 1
ATOM 715 C C . TRP A 1 88 ? 11.336 -8.672 -12.57 1 89.94 88 TRP A C 1
ATOM 717 O O . TRP A 1 88 ? 10.203 -9.07 -12.281 1 89.94 88 TRP A O 1
ATOM 727 N N . ALA A 1 89 ? 12.477 -9.094 -11.984 1 88.31 89 ALA A N 1
ATOM 728 C CA . ALA A 1 89 ? 12.445 -9.992 -10.836 1 88.31 89 ALA A CA 1
ATOM 729 C C . ALA A 1 89 ? 13.555 -9.656 -9.844 1 88.31 89 ALA A C 1
ATOM 731 O O . ALA A 1 89 ? 14.477 -8.914 -10.164 1 88.31 89 ALA A O 1
ATOM 732 N N . TYR A 1 90 ? 13.336 -10.203 -8.695 1 88.62 90 TYR A N 1
ATOM 733 C CA . TYR A 1 90 ? 14.297 -10.008 -7.617 1 88.62 90 TYR A CA 1
ATOM 734 C C . TYR A 1 90 ? 14.867 -11.344 -7.148 1 88.62 90 TYR A C 1
ATOM 736 O O . TYR A 1 90 ? 14.203 -12.094 -6.43 1 88.62 90 TYR A O 1
ATOM 744 N N . PRO A 1 91 ? 16.078 -11.602 -7.5 1 85.44 91 PRO A N 1
ATOM 745 C CA . PRO A 1 91 ? 16.672 -12.883 -7.129 1 85.44 91 PRO A CA 1
ATOM 746 C C . PRO A 1 91 ? 16.844 -13.047 -5.621 1 85.44 91 PRO A C 1
ATOM 748 O O . PRO A 1 91 ? 16.828 -14.172 -5.113 1 85.44 91 PRO A O 1
ATOM 751 N N . TYR A 1 92 ? 17.016 -11.984 -4.98 1 83.31 92 TYR A N 1
ATOM 752 C CA . TYR A 1 92 ? 17.172 -12 -3.531 1 83.31 92 TYR A CA 1
ATOM 753 C C . TYR A 1 92 ? 16.156 -11.086 -2.865 1 83.31 92 TYR A C 1
ATOM 755 O O . TYR A 1 92 ? 15.992 -9.93 -3.258 1 83.31 92 TYR A O 1
ATOM 763 N N . ARG A 1 93 ? 15.398 -11.703 -1.922 1 78.94 93 ARG A N 1
ATOM 764 C CA . ARG A 1 93 ? 14.328 -10.969 -1.262 1 78.94 93 ARG A CA 1
ATOM 765 C C . ARG A 1 93 ? 14.438 -11.078 0.255 1 78.94 93 ARG A C 1
ATOM 767 O O . ARG A 1 93 ? 15.055 -12.016 0.769 1 78.94 93 ARG A O 1
ATOM 774 N N . ILE A 1 94 ? 13.859 -10.055 0.833 1 74.44 94 ILE A N 1
ATOM 775 C CA . ILE A 1 94 ? 13.867 -10.07 2.293 1 74.44 94 ILE A CA 1
ATOM 776 C C . ILE A 1 94 ? 12.773 -11.008 2.799 1 74.44 94 ILE A C 1
ATOM 778 O O . ILE A 1 94 ? 12.906 -11.617 3.867 1 74.44 94 ILE A O 1
ATOM 782 N N . THR A 1 95 ? 11.672 -11.086 2.09 1 68.62 95 THR A N 1
ATOM 783 C CA . THR A 1 95 ? 10.555 -11.938 2.492 1 68.62 95 THR A CA 1
ATOM 784 C C . THR A 1 95 ? 10.336 -13.055 1.48 1 68.62 95 THR A C 1
ATOM 786 O O . THR A 1 95 ? 10.633 -12.898 0.295 1 68.62 95 THR A O 1
ATOM 789 N N . PRO A 1 96 ? 9.953 -14.141 2.07 1 62.78 96 PRO A N 1
ATOM 790 C CA . PRO A 1 96 ? 9.664 -15.242 1.15 1 62.78 96 PRO A CA 1
ATOM 791 C C . PRO A 1 96 ? 8.43 -14.977 0.286 1 62.78 96 PRO A C 1
ATOM 793 O O . PRO A 1 96 ? 8.133 -15.758 -0.622 1 62.78 96 PRO A O 1
ATOM 796 N N . PHE A 1 97 ? 7.777 -13.945 0.721 1 60.16 97 PHE A N 1
ATOM 797 C CA . PHE A 1 97 ? 6.512 -13.703 0.039 1 60.16 97 PHE A CA 1
ATOM 798 C C . PHE A 1 97 ? 6.746 -13.219 -1.385 1 60.16 97 PHE A C 1
ATOM 800 O O . PHE A 1 97 ? 7.844 -12.766 -1.72 1 60.16 97 PHE A O 1
ATOM 807 N N . PRO A 1 98 ? 5.559 -13.023 -2.102 1 59.44 98 PRO A N 1
ATOM 808 C CA . PRO A 1 98 ? 5.555 -12.945 -3.564 1 59.44 98 PRO A CA 1
ATOM 809 C C . PRO A 1 98 ? 6.516 -11.891 -4.105 1 59.44 98 PRO A C 1
ATOM 811 O O . PRO A 1 98 ? 6.891 -10.961 -3.387 1 59.44 98 PRO A O 1
ATOM 814 N N . SER A 1 99 ? 7.035 -11.984 -5.328 1 63 99 SER A N 1
ATOM 815 C CA . SER A 1 99 ? 7.945 -11.445 -6.332 1 63 99 SER A CA 1
ATOM 816 C C . SER A 1 99 ? 8.07 -9.93 -6.207 1 63 99 SER A C 1
ATOM 818 O O . SER A 1 99 ? 8.117 -9.219 -7.211 1 63 99 SER A O 1
ATOM 820 N N . MET A 1 100 ? 7.996 -9.547 -4.828 1 72.44 100 MET A N 1
ATOM 821 C CA . MET A 1 100 ? 8.156 -8.102 -4.688 1 72.44 100 MET A CA 1
ATOM 822 C C . MET A 1 100 ? 9.375 -7.766 -3.844 1 72.44 100 MET A C 1
ATOM 824 O O . MET A 1 100 ? 9.875 -8.609 -3.098 1 72.44 100 MET A O 1
ATOM 828 N N . SER A 1 101 ? 9.914 -6.605 -4.094 1 81.38 101 SER A N 1
ATOM 829 C CA . SER A 1 101 ? 11.008 -6.082 -3.279 1 81.38 101 SER A CA 1
ATOM 830 C C . SER A 1 101 ? 10.484 -5.152 -2.188 1 81.38 101 SER A C 1
ATOM 832 O O . SER A 1 101 ? 10.445 -3.934 -2.371 1 81.38 101 SER A O 1
ATOM 834 N N . PHE A 1 102 ? 10.203 -5.621 -1.019 1 84.62 102 PHE A N 1
ATOM 835 C CA . PHE A 1 102 ? 9.633 -4.848 0.081 1 84.62 102 PHE A CA 1
ATOM 836 C C . PHE A 1 102 ? 10.602 -3.758 0.528 1 84.62 102 PHE A C 1
ATOM 838 O O . PHE A 1 102 ? 10.18 -2.641 0.838 1 84.62 102 PHE A O 1
ATOM 845 N N . SER A 1 103 ? 11.875 -4.074 0.472 1 90.69 103 SER A N 1
ATOM 846 C CA . SER A 1 103 ? 12.883 -3.145 0.957 1 90.69 103 SER A CA 1
ATOM 847 C C . SER A 1 103 ? 12.938 -1.888 0.094 1 90.69 103 SER A C 1
ATOM 849 O O . SER A 1 103 ? 13.062 -0.776 0.613 1 90.69 103 SER A O 1
ATOM 851 N N . GLN A 1 104 ? 12.836 -2.062 -1.137 1 92.56 104 GLN A N 1
ATOM 852 C CA . GLN A 1 104 ? 12.922 -0.918 -2.039 1 92.56 104 GLN A CA 1
ATOM 853 C C . GLN A 1 104 ? 11.609 -0.141 -2.066 1 92.56 104 GLN A C 1
ATOM 855 O O . GLN A 1 104 ? 11.602 1.081 -1.9 1 92.56 104 GLN A O 1
ATOM 860 N N . GLU A 1 105 ? 10.492 -0.812 -2.115 1 93.38 105 GLU A N 1
ATOM 861 C CA . GLU A 1 105 ? 9.203 -0.153 -2.314 1 93.38 105 GLU A CA 1
ATOM 862 C C . GLU A 1 105 ? 8.648 0.396 -1.002 1 93.38 105 GLU A C 1
ATOM 864 O O . GLU A 1 105 ? 7.895 1.369 -0.999 1 93.38 105 GLU A O 1
ATOM 869 N N . ALA A 1 106 ? 9.102 -0.158 0.104 1 92.88 106 ALA A N 1
ATOM 870 C CA . ALA A 1 106 ? 8.555 0.273 1.389 1 92.88 106 ALA A CA 1
ATOM 871 C C . ALA A 1 106 ? 9.461 1.307 2.051 1 92.88 106 ALA A C 1
ATOM 873 O O . ALA A 1 106 ? 9.008 2.098 2.881 1 92.88 106 ALA A O 1
ATOM 874 N N . ALA A 1 107 ? 10.727 1.251 1.71 1 95.88 107 ALA A N 1
ATOM 875 C CA . ALA A 1 107 ? 11.633 2.088 2.486 1 95.88 107 ALA A CA 1
ATOM 876 C C . ALA A 1 107 ? 12.531 2.922 1.57 1 95.88 107 ALA A C 1
ATOM 878 O O . ALA A 1 107 ? 12.391 4.145 1.503 1 95.88 107 ALA A O 1
ATOM 879 N N . LEU A 1 108 ? 13.32 2.287 0.717 1 96.75 108 LEU A N 1
ATOM 880 C CA . LEU A 1 108 ? 14.344 3 -0.041 1 96.75 108 LEU A CA 1
ATOM 881 C C . LEU A 1 108 ? 13.711 4.078 -0.918 1 96.75 108 LEU A C 1
ATOM 883 O O . LEU A 1 108 ? 14.039 5.262 -0.783 1 96.75 108 LEU A O 1
ATOM 887 N N . ILE A 1 109 ? 12.773 3.697 -1.722 1 97.56 109 ILE A N 1
ATOM 888 C CA . ILE A 1 109 ? 12.195 4.621 -2.689 1 97.56 109 ILE A CA 1
ATOM 889 C C . ILE A 1 109 ? 11.359 5.676 -1.964 1 97.56 109 ILE A C 1
ATOM 891 O O . ILE A 1 109 ? 11.602 6.875 -2.109 1 97.56 109 ILE A O 1
ATOM 895 N N . PRO A 1 110 ? 10.469 5.285 -1.107 1 98.06 110 PRO A N 1
ATOM 896 C CA . PRO A 1 110 ? 9.641 6.289 -0.439 1 98.06 110 PRO A CA 1
ATOM 897 C C . PRO A 1 110 ? 10.461 7.285 0.377 1 98.06 110 PRO A C 1
ATOM 899 O O . PRO A 1 110 ? 10.195 8.492 0.344 1 98.06 110 PRO A O 1
ATOM 902 N N . VAL A 1 111 ? 11.438 6.793 1.05 1 98 111 VAL A N 1
ATOM 903 C CA . VAL A 1 111 ? 12.211 7.66 1.936 1 98 111 VAL A CA 1
ATOM 904 C C . VAL A 1 111 ? 13.023 8.656 1.108 1 98 111 VAL A C 1
ATOM 906 O O . VAL A 1 111 ? 13.047 9.852 1.41 1 98 111 VAL A O 1
ATOM 909 N N . VAL A 1 112 ? 13.688 8.188 0.058 1 98.31 112 VAL A N 1
ATOM 910 C CA . VAL A 1 112 ? 14.477 9.086 -0.781 1 98.31 112 VAL A CA 1
ATOM 911 C C . VAL A 1 112 ? 13.562 10.125 -1.433 1 98.31 112 VAL A C 1
ATOM 913 O O . VAL A 1 112 ? 13.891 11.305 -1.478 1 98.31 112 VAL A O 1
ATOM 916 N N . TYR A 1 113 ? 12.445 9.695 -1.873 1 98.56 113 TYR A N 1
ATOM 917 C CA . TYR A 1 113 ? 11.484 10.609 -2.475 1 98.56 113 TYR A CA 1
ATOM 918 C C . TYR A 1 113 ? 10.992 11.633 -1.454 1 98.56 113 TYR A C 1
ATOM 920 O O . TYR A 1 113 ? 10.828 12.812 -1.777 1 98.56 113 TYR A O 1
ATOM 928 N N . MET A 1 114 ? 10.727 11.172 -0.291 1 98.12 114 MET A N 1
ATOM 929 C CA . MET A 1 114 ? 10.289 12.062 0.777 1 98.12 114 MET A CA 1
ATOM 930 C C . MET A 1 114 ? 11.336 13.141 1.05 1 98.12 114 MET A C 1
ATOM 932 O O . MET A 1 114 ? 11 14.312 1.205 1 98.12 114 MET A O 1
ATOM 936 N N . LEU A 1 115 ? 12.555 12.719 1.144 1 97.94 115 LEU A N 1
ATOM 937 C CA . LEU A 1 115 ? 13.625 13.648 1.479 1 97.94 115 LEU A CA 1
ATOM 938 C C . LEU A 1 115 ? 13.82 14.672 0.366 1 97.94 115 LEU A C 1
ATOM 940 O O . LEU A 1 115 ? 14.07 15.852 0.637 1 97.94 115 LEU A O 1
ATOM 944 N N . VAL A 1 116 ? 13.727 14.258 -0.872 1 98.12 116 VAL A N 1
ATOM 945 C CA . VAL A 1 116 ? 13.836 15.195 -1.984 1 98.12 116 VAL A CA 1
ATOM 946 C C . VAL A 1 116 ? 12.633 16.141 -1.975 1 98.12 116 VAL A C 1
ATOM 948 O O . VAL A 1 116 ? 12.789 17.344 -2.164 1 98.12 116 VAL A O 1
ATOM 951 N N . TYR A 1 117 ? 11.461 15.594 -1.766 1 98 117 TYR A N 1
ATOM 952 C CA . TYR A 1 117 ? 10.25 16.406 -1.66 1 98 117 TYR A CA 1
ATOM 953 C C . TYR A 1 117 ? 10.383 17.438 -0.551 1 98 117 TYR A C 1
ATOM 955 O O . TYR A 1 117 ? 10.102 18.625 -0.759 1 98 117 TYR A O 1
ATOM 963 N N . GLN A 1 118 ? 10.781 17 0.57 1 97.56 118 GLN A N 1
ATOM 964 C CA . GLN A 1 118 ? 11.016 17.891 1.703 1 97.56 118 GLN A CA 1
ATOM 965 C C . GLN A 1 118 ? 12 18.984 1.338 1 97.56 118 GLN A C 1
ATOM 967 O O . GLN A 1 118 ? 11.781 20.156 1.662 1 97.56 118 GLN A O 1
ATOM 972 N N . TRP A 1 119 ? 13.117 18.578 0.71 1 97 119 TRP A N 1
ATOM 973 C CA . TRP A 1 119 ? 14.156 19.531 0.316 1 97 119 TRP A CA 1
ATOM 974 C C . TRP A 1 119 ? 13.594 20.594 -0.632 1 97 119 TRP A C 1
ATOM 976 O O . TRP A 1 119 ? 13.898 21.781 -0.502 1 97 119 TRP A O 1
ATOM 986 N N . THR A 1 120 ? 12.773 20.188 -1.548 1 97.31 120 THR A N 1
ATOM 987 C CA . THR A 1 120 ? 12.219 21.125 -2.518 1 97.31 120 THR A CA 1
ATOM 988 C C . THR A 1 120 ? 11.258 22.094 -1.838 1 97.31 120 THR A C 1
ATOM 990 O O . THR A 1 120 ? 11.195 23.266 -2.207 1 97.31 120 THR A O 1
ATOM 993 N N . ILE A 1 121 ? 10.477 21.641 -0.92 1 95.06 121 ILE A N 1
ATOM 994 C CA . ILE A 1 121 ? 9.555 22.5 -0.193 1 95.06 121 ILE A CA 1
ATOM 995 C C . ILE A 1 121 ? 10.336 23.5 0.664 1 95.06 121 ILE A C 1
ATOM 997 O O . ILE A 1 121 ? 10.055 24.703 0.643 1 95.06 121 ILE A O 1
ATOM 1001 N N . ASN A 1 122 ? 11.281 23 1.37 1 95.62 122 ASN A N 1
ATOM 1002 C CA . ASN A 1 122 ? 12.031 23.828 2.314 1 95.62 122 ASN A CA 1
ATOM 1003 C C . ASN A 1 122 ? 12.883 24.859 1.596 1 95.62 122 ASN A C 1
ATOM 1005 O O . ASN A 1 122 ? 13.055 25.984 2.09 1 95.62 122 ASN A O 1
ATOM 1009 N N . ARG A 1 123 ? 13.375 24.562 0.492 1 96.69 123 ARG A N 1
ATOM 1010 C CA . ARG A 1 123 ? 14.266 25.453 -0.234 1 96.69 123 ARG A CA 1
ATOM 1011 C C . ARG A 1 123 ? 13.539 26.125 -1.394 1 96.69 123 ARG A C 1
ATOM 1013 O O . ARG A 1 123 ? 14.156 26.859 -2.174 1 96.69 123 ARG A O 1
ATOM 1020 N N . ARG A 1 124 ? 12.352 25.891 -1.574 1 95.62 124 ARG A N 1
ATOM 1021 C CA . ARG A 1 124 ? 11.508 26.484 -2.602 1 95.62 124 ARG A CA 1
ATOM 1022 C C . ARG A 1 124 ? 12.062 26.219 -3.996 1 95.62 124 ARG A C 1
ATOM 1024 O O . ARG A 1 124 ? 12.234 27.141 -4.793 1 95.62 124 ARG A O 1
ATOM 1031 N N . LYS A 1 125 ? 12.43 24.969 -4.188 1 96.12 125 LYS A N 1
ATOM 1032 C CA . LYS A 1 125 ? 12.93 24.531 -5.484 1 96.12 125 LYS A CA 1
ATOM 1033 C C . LYS A 1 125 ? 11.828 23.875 -6.312 1 96.12 125 LYS A C 1
ATOM 1035 O O . LYS A 1 125 ? 10.766 23.547 -5.793 1 96.12 125 LYS A O 1
ATOM 1040 N N . ASN A 1 126 ? 12.188 23.812 -7.613 1 96.81 126 ASN A N 1
ATOM 1041 C CA . ASN A 1 126 ? 11.211 23.219 -8.523 1 96.81 126 ASN A CA 1
ATOM 1042 C C . ASN A 1 126 ? 11.117 21.703 -8.344 1 96.81 126 ASN A C 1
ATOM 1044 O O . ASN A 1 126 ? 12.055 20.969 -8.68 1 96.81 126 ASN A O 1
ATOM 1048 N N . TYR A 1 127 ? 10.016 21.203 -7.91 1 97.44 127 TYR A N 1
ATOM 1049 C CA . TYR A 1 127 ? 9.828 19.781 -7.602 1 97.44 127 TYR A CA 1
ATOM 1050 C C . TYR A 1 127 ? 9.938 18.938 -8.859 1 97.44 127 TYR A C 1
ATOM 1052 O O . TYR A 1 127 ? 10.562 17.875 -8.844 1 97.44 127 TYR A O 1
ATOM 1060 N N . TYR A 1 128 ? 9.352 19.391 -9.984 1 97.56 128 TYR A N 1
ATOM 1061 C CA . TYR A 1 128 ? 9.273 18.609 -11.219 1 97.56 128 TYR A CA 1
ATOM 1062 C C . TYR A 1 128 ? 10.664 18.359 -11.789 1 97.56 128 TYR A C 1
ATOM 1064 O O . TYR A 1 128 ? 10.953 17.266 -12.289 1 97.56 128 TYR A O 1
ATOM 1072 N N . PHE A 1 129 ? 11.438 19.312 -11.656 1 98.12 129 PHE A N 1
ATOM 1073 C CA . PHE A 1 129 ? 12.797 19.188 -12.156 1 98.12 129 PHE A CA 1
ATOM 1074 C C . PHE A 1 129 ? 13.602 18.219 -11.297 1 98.12 129 PHE A C 1
ATOM 1076 O O . PHE A 1 129 ? 14.266 17.328 -11.82 1 98.12 129 PHE A O 1
ATOM 1083 N N . TYR A 1 130 ? 13.578 18.359 -10.039 1 98 130 TYR A N 1
ATOM 1084 C CA . TYR A 1 130 ? 14.367 17.516 -9.156 1 98 130 TYR A CA 1
ATOM 1085 C C . TYR A 1 130 ? 13.805 16.094 -9.117 1 98 130 TYR A C 1
ATOM 1087 O O . TYR A 1 130 ? 14.547 15.133 -8.898 1 98 130 TYR A O 1
ATOM 1095 N N . LEU A 1 131 ? 12.477 16.031 -9.312 1 98.44 131 LEU A N 1
ATOM 1096 C CA . LEU A 1 131 ? 11.898 14.695 -9.469 1 98.44 131 LEU A CA 1
ATOM 1097 C C . LEU A 1 131 ? 12.469 13.992 -10.688 1 98.44 131 LEU A C 1
ATOM 1099 O O . LEU A 1 131 ? 12.711 12.781 -10.656 1 98.44 131 LEU A O 1
ATOM 1103 N N . LEU A 1 132 ? 12.617 14.727 -11.766 1 98.44 132 LEU A N 1
ATOM 1104 C CA . LEU A 1 132 ? 13.211 14.156 -12.969 1 98.44 132 LEU A CA 1
ATOM 1105 C C . LEU A 1 132 ? 14.625 13.664 -12.695 1 98.44 132 LEU A C 1
ATOM 1107 O O . LEU A 1 132 ? 15 12.562 -13.109 1 98.44 132 LEU A O 1
ATOM 1111 N N . LEU A 1 133 ? 15.414 14.484 -12.008 1 98.44 133 LEU A N 1
ATOM 1112 C CA . LEU A 1 133 ? 16.781 14.109 -11.672 1 98.44 133 LEU A CA 1
ATOM 1113 C C . LEU A 1 133 ? 16.797 12.859 -10.789 1 98.44 133 LEU A C 1
ATOM 1115 O O . LEU A 1 133 ? 17.625 11.969 -10.992 1 98.44 133 LEU A O 1
ATOM 1119 N N . LEU A 1 134 ? 15.914 12.844 -9.836 1 98.5 134 LEU A N 1
ATOM 1120 C CA . LEU A 1 134 ? 15.805 11.703 -8.945 1 98.5 134 LEU A CA 1
ATOM 1121 C C . LEU A 1 134 ? 15.438 10.438 -9.719 1 98.5 134 LEU A C 1
ATOM 1123 O O . LEU A 1 134 ? 16.031 9.375 -9.492 1 98.5 134 LEU A O 1
ATOM 1127 N N . SER A 1 135 ? 14.445 10.586 -10.594 1 98.5 135 SER A N 1
ATOM 1128 C CA . SER A 1 135 ? 14 9.461 -11.406 1 98.5 135 SER A CA 1
ATOM 1129 C C . SER A 1 135 ? 15.125 8.945 -12.297 1 98.5 135 SER A C 1
ATOM 1131 O O . SER A 1 135 ? 15.281 7.734 -12.469 1 98.5 135 SER A O 1
ATOM 1133 N N . LEU A 1 136 ? 15.898 9.852 -12.859 1 98.31 136 LEU A N 1
ATOM 1134 C CA . LEU A 1 136 ? 17.047 9.477 -13.68 1 98.31 136 LEU A CA 1
ATOM 1135 C C . LEU A 1 136 ? 18.109 8.766 -12.836 1 98.31 136 LEU A C 1
ATOM 1137 O O . LEU A 1 136 ? 18.703 7.789 -13.281 1 98.31 136 LEU A O 1
ATOM 1141 N N . ALA A 1 137 ? 18.328 9.258 -11.664 1 98.06 137 ALA A N 1
ATOM 1142 C CA . ALA A 1 137 ? 19.312 8.664 -10.773 1 98.06 137 ALA A CA 1
ATOM 1143 C C . ALA A 1 137 ? 18.938 7.23 -10.406 1 98.06 137 ALA A C 1
ATOM 1145 O O . ALA A 1 137 ? 19.797 6.344 -10.359 1 98.06 137 ALA A O 1
ATOM 1146 N N . PHE A 1 138 ? 17.656 7.027 -10.148 1 97.94 138 PHE A N 1
ATOM 1147 C CA . PHE A 1 138 ? 17.203 5.68 -9.82 1 97.94 138 PHE A CA 1
ATOM 1148 C C . PHE A 1 138 ? 17.266 4.77 -11.039 1 97.94 138 PHE A C 1
ATOM 1150 O O . PHE A 1 138 ? 17.734 3.631 -10.953 1 97.94 138 PHE A O 1
ATOM 1157 N N . THR A 1 139 ? 16.844 5.262 -12.164 1 97.44 139 THR A N 1
ATOM 1158 C CA . THR A 1 139 ? 16.719 4.465 -13.383 1 97.44 139 THR A CA 1
ATOM 1159 C C . THR A 1 139 ? 18.094 4.098 -13.93 1 97.44 139 THR A C 1
ATOM 1161 O O . THR A 1 139 ? 18.328 2.951 -14.32 1 97.44 139 THR A O 1
ATOM 1164 N N . PHE A 1 140 ? 19.047 5.023 -13.969 1 97.19 140 PHE A N 1
ATOM 1165 C CA . PHE A 1 140 ? 20.312 4.805 -14.648 1 97.19 140 PHE A CA 1
ATOM 1166 C C . PHE A 1 140 ? 21.453 4.719 -13.641 1 97.19 140 PHE A C 1
ATOM 1168 O O . PHE A 1 140 ? 22.609 4.484 -14.016 1 97.19 140 PHE A O 1
ATOM 1175 N N . GLY A 1 141 ? 21.188 4.84 -12.391 1 96.94 141 GLY A N 1
ATOM 1176 C CA . GLY A 1 141 ? 22.188 4.727 -11.336 1 96.94 141 GLY A CA 1
ATOM 1177 C C . GLY A 1 141 ? 21.938 3.562 -10.398 1 96.94 141 GLY A C 1
ATOM 1178 O O . GLY A 1 141 ? 22.562 2.508 -10.523 1 96.94 141 GLY A O 1
ATOM 1179 N N . VAL A 1 142 ? 20.891 3.654 -9.625 1 95.56 142 VAL A N 1
ATOM 1180 C CA . VAL A 1 142 ? 20.625 2.693 -8.562 1 95.56 142 VAL A CA 1
ATOM 1181 C C . VAL A 1 142 ? 20.25 1.341 -9.164 1 95.56 142 VAL A C 1
ATOM 1183 O O . VAL A 1 142 ? 20.797 0.307 -8.766 1 95.56 142 VAL A O 1
ATOM 1186 N N . LYS A 1 143 ? 19.359 1.32 -10.148 1 94.88 143 LYS A N 1
ATOM 1187 C CA . LYS A 1 143 ? 18.859 0.054 -10.672 1 94.88 143 LYS A CA 1
ATOM 1188 C C . LYS A 1 143 ? 19.938 -0.698 -11.438 1 94.88 143 LYS A C 1
ATOM 1190 O O . LYS A 1 143 ? 20.141 -1.898 -11.234 1 94.88 143 LYS A O 1
ATOM 1195 N N . PRO A 1 144 ? 20.75 -0.038 -12.289 1 94.75 144 PRO A N 1
ATOM 1196 C CA . PRO A 1 144 ? 21.859 -0.748 -12.906 1 94.75 144 PRO A CA 1
ATOM 1197 C C . PRO A 1 144 ? 22.891 -1.247 -11.883 1 94.75 144 PRO A C 1
ATOM 1199 O O . PRO A 1 144 ? 23.469 -2.314 -12.062 1 94.75 144 PRO A O 1
ATOM 1202 N N . LEU A 1 145 ? 23.078 -0.512 -10.844 1 94.69 145 LEU A N 1
ATOM 1203 C CA . LEU A 1 145 ? 23.984 -0.951 -9.789 1 94.69 145 LEU A CA 1
ATOM 1204 C C . LEU A 1 145 ? 23.453 -2.209 -9.109 1 94.69 145 LEU A C 1
ATOM 1206 O O . LEU A 1 145 ? 24.203 -3.141 -8.836 1 94.69 145 LEU A O 1
ATOM 1210 N N . LEU A 1 146 ? 22.156 -2.262 -8.859 1 93.25 146 LEU A N 1
ATOM 1211 C CA . LEU A 1 146 ? 21.531 -3.441 -8.266 1 93.25 146 LEU A CA 1
ATOM 1212 C C . LEU A 1 146 ? 21.594 -4.625 -9.227 1 93.25 146 LEU A C 1
ATOM 1214 O O . LEU A 1 146 ? 21.781 -5.766 -8.805 1 93.25 146 LEU A O 1
ATOM 1218 N N . GLY A 1 147 ? 21.406 -4.316 -10.492 1 91.75 147 GLY A N 1
ATOM 1219 C CA . GLY A 1 147 ? 21.531 -5.352 -11.5 1 91.75 147 GLY A CA 1
ATOM 1220 C C . GLY A 1 147 ? 22.922 -5.957 -11.562 1 91.75 147 GLY A C 1
ATOM 1221 O O . GLY A 1 147 ? 23.062 -7.18 -11.648 1 91.75 147 GLY A O 1
ATOM 1222 N N . ALA A 1 148 ? 23.922 -5.125 -11.492 1 92 148 ALA A N 1
ATOM 1223 C CA . ALA A 1 148 ? 25.297 -5.59 -11.547 1 92 148 ALA A CA 1
ATOM 1224 C C . ALA A 1 148 ? 25.641 -6.43 -10.312 1 92 148 ALA A C 1
ATOM 1226 O O . ALA A 1 148 ? 26.453 -7.359 -10.398 1 92 148 ALA A O 1
ATOM 1227 N N . ALA A 1 149 ? 24.969 -6.156 -9.227 1 90.56 149 ALA A N 1
ATOM 1228 C CA . ALA A 1 149 ? 25.219 -6.883 -7.984 1 90.56 149 ALA A CA 1
ATOM 1229 C C . ALA A 1 149 ? 24.391 -8.164 -7.922 1 90.56 149 ALA A C 1
ATOM 1231 O O . ALA A 1 149 ? 24.516 -8.945 -6.98 1 90.56 149 ALA A O 1
ATOM 1232 N N . GLY A 1 150 ? 23.516 -8.32 -8.906 1 88.44 150 GLY A N 1
ATOM 1233 C CA . GLY A 1 150 ? 22.719 -9.531 -8.969 1 88.44 150 GLY A CA 1
ATOM 1234 C C . GLY A 1 150 ? 21.453 -9.469 -8.117 1 88.44 150 GLY A C 1
ATOM 1235 O O . GLY A 1 150 ? 20.859 -10.5 -7.812 1 88.44 150 GLY A O 1
ATOM 1236 N N . LEU A 1 151 ? 21.016 -8.32 -7.707 1 88.94 151 LEU A N 1
ATOM 1237 C CA . LEU A 1 151 ? 19.859 -8.148 -6.82 1 88.94 151 LEU A CA 1
ATOM 1238 C C . LEU A 1 151 ? 18.609 -7.809 -7.621 1 88.94 151 LEU A C 1
ATOM 1240 O O . LEU A 1 151 ? 17.5 -7.836 -7.082 1 88.94 151 LEU A O 1
ATOM 1244 N N . PHE A 1 152 ? 18.844 -7.508 -8.812 1 90.31 152 PHE A N 1
ATOM 1245 C CA . PHE A 1 152 ? 17.766 -7.105 -9.711 1 90.31 152 PHE A CA 1
ATOM 1246 C C . PHE A 1 152 ? 17.969 -7.688 -11.102 1 90.31 152 PHE A C 1
ATOM 1248 O O . PHE A 1 152 ? 19.078 -7.652 -11.641 1 90.31 152 PHE A O 1
ATOM 1255 N N . TRP A 1 153 ? 16.922 -8.273 -11.594 1 89.12 153 TRP A N 1
ATOM 1256 C CA . TRP A 1 153 ? 16.984 -8.906 -12.906 1 89.12 153 TRP A CA 1
ATOM 1257 C C . TRP A 1 153 ? 15.883 -8.398 -13.82 1 89.12 153 TRP A C 1
ATOM 1259 O O . TRP A 1 153 ? 14.695 -8.477 -13.484 1 89.12 153 TRP A O 1
ATOM 1269 N N . LEU A 1 154 ? 16.266 -7.91 -15 1 89.31 154 LEU A N 1
ATOM 1270 C CA . LEU A 1 154 ? 15.32 -7.457 -16.016 1 89.31 154 LEU A CA 1
ATOM 1271 C C . LEU A 1 154 ? 15.047 -8.555 -17.031 1 89.31 154 LEU A C 1
ATOM 1273 O O . LEU A 1 154 ? 15.984 -9.141 -17.578 1 89.31 154 LEU A O 1
ATOM 1277 N N . TYR A 1 155 ? 13.812 -8.836 -17.203 1 84.75 155 TYR A N 1
ATOM 1278 C CA . TYR A 1 155 ? 13.43 -9.836 -18.203 1 84.75 155 TYR A CA 1
ATOM 1279 C C . TYR A 1 155 ? 13.031 -9.172 -19.516 1 84.75 155 TYR A C 1
ATOM 1281 O O . TYR A 1 155 ? 13.883 -8.859 -20.344 1 84.75 155 TYR A O 1
ATOM 1289 N N . ASP A 1 156 ? 11.773 -8.836 -19.641 1 81.94 156 ASP A N 1
ATOM 1290 C CA . ASP A 1 156 ? 11.234 -8.227 -20.859 1 81.94 156 ASP A CA 1
ATOM 1291 C C . ASP A 1 156 ? 11.172 -6.707 -20.719 1 81.94 156 ASP A C 1
ATOM 1293 O O . ASP A 1 156 ? 10.18 -6.082 -21.109 1 81.94 156 ASP A O 1
ATOM 1297 N N . PHE A 1 157 ? 12.203 -6.215 -20.047 1 86.31 157 PHE A N 1
ATOM 1298 C CA . PHE A 1 157 ? 12.219 -4.785 -19.781 1 86.31 157 PHE A CA 1
ATOM 1299 C C . PHE A 1 157 ? 13.633 -4.227 -19.859 1 86.31 157 PHE A C 1
ATOM 1301 O O . PHE A 1 157 ? 14.609 -4.977 -19.75 1 86.31 157 PHE A O 1
ATOM 1308 N N . GLU A 1 158 ? 13.758 -3.01 -20.297 1 92.25 158 GLU A N 1
ATOM 1309 C CA . GLU A 1 158 ? 15.023 -2.285 -20.297 1 92.25 158 GLU A CA 1
ATOM 1310 C C . GLU A 1 158 ? 15.039 -1.216 -19.203 1 92.25 158 GLU A C 1
ATOM 1312 O O . GLU A 1 158 ? 13.977 -0.776 -18.75 1 92.25 158 GLU A O 1
ATOM 1317 N N . TYR A 1 159 ? 16.188 -0.831 -18.859 1 94 159 TYR A N 1
ATOM 1318 C CA . TYR A 1 159 ? 16.328 0.105 -17.75 1 94 159 TYR A CA 1
ATOM 1319 C C . TYR A 1 159 ? 15.602 1.412 -18.047 1 94 159 TYR A C 1
ATOM 1321 O O . TYR A 1 159 ? 14.953 1.974 -17.156 1 94 159 TYR A O 1
ATOM 1329 N N . TRP A 1 160 ? 15.68 1.859 -19.281 1 93.88 160 TRP A N 1
ATOM 1330 C CA . TRP A 1 160 ? 15.078 3.15 -19.609 1 93.88 160 TRP A CA 1
ATOM 1331 C C . TRP A 1 160 ? 13.57 3.117 -19.391 1 93.88 160 TRP A C 1
ATOM 1333 O O . TRP A 1 160 ? 12.953 4.152 -19.125 1 93.88 160 TRP A O 1
ATOM 1343 N N . GLN A 1 161 ? 12.977 1.95 -19.422 1 95.88 161 GLN A N 1
ATOM 1344 C CA . GLN A 1 161 ? 11.531 1.808 -19.297 1 95.88 161 GLN A CA 1
ATOM 1345 C C . GLN A 1 161 ? 11.094 1.971 -17.844 1 95.88 161 GLN A C 1
ATOM 1347 O O . GLN A 1 161 ? 9.898 2.145 -17.578 1 95.88 161 GLN A O 1
ATOM 1352 N N . LEU A 1 162 ? 12.031 1.958 -16.969 1 95.94 162 LEU A N 1
ATOM 1353 C CA . LEU A 1 162 ? 11.734 2.178 -15.555 1 95.94 162 LEU A CA 1
ATOM 1354 C C . LEU A 1 162 ? 11.492 3.658 -15.273 1 95.94 162 LEU A C 1
ATOM 1356 O O . LEU A 1 162 ? 10.852 4.012 -14.273 1 95.94 162 LEU A O 1
ATOM 1360 N N . LEU A 1 163 ? 11.977 4.516 -16.156 1 97.19 163 LEU A N 1
ATOM 1361 C CA . LEU A 1 163 ? 11.961 5.957 -15.93 1 97.19 163 LEU A CA 1
ATOM 1362 C C . LEU A 1 163 ? 10.539 6.473 -15.773 1 97.19 163 LEU A C 1
ATOM 1364 O O . LEU A 1 163 ? 10.242 7.207 -14.828 1 97.19 163 LEU A O 1
ATOM 1368 N N . PRO A 1 164 ? 9.633 6.059 -16.594 1 96.62 164 PRO A N 1
ATOM 1369 C CA . PRO A 1 164 ? 8.266 6.555 -16.422 1 96.62 164 PRO A CA 1
ATOM 1370 C C . PRO A 1 164 ? 7.656 6.137 -15.086 1 96.62 164 PRO A C 1
ATOM 1372 O O . PRO A 1 164 ? 6.863 6.887 -14.5 1 96.62 164 PRO A O 1
ATOM 1375 N N . PHE A 1 165 ? 7.965 5 -14.602 1 95.88 165 PHE A N 1
ATOM 1376 C CA . PHE A 1 165 ? 7.426 4.559 -13.32 1 95.88 165 PHE A CA 1
ATOM 1377 C C . PHE A 1 165 ? 7.895 5.473 -12.188 1 95.88 165 PHE A C 1
ATOM 1379 O O . PHE A 1 165 ? 7.102 5.871 -11.336 1 95.88 165 PHE A O 1
ATOM 1386 N N . TYR A 1 166 ? 9.148 5.789 -12.227 1 97.94 166 TYR A N 1
ATOM 1387 C CA . TYR A 1 166 ? 9.711 6.633 -11.18 1 97.94 166 TYR A CA 1
ATOM 1388 C C . TYR A 1 166 ? 9.188 8.062 -11.289 1 97.94 166 TYR A C 1
ATOM 1390 O O . TYR A 1 166 ? 8.836 8.68 -10.289 1 97.94 166 TYR A O 1
ATOM 1398 N N . TYR A 1 167 ? 9.117 8.539 -12.484 1 98.5 167 TYR A N 1
ATOM 1399 C CA . TYR A 1 167 ? 8.75 9.938 -12.672 1 98.5 167 TYR A CA 1
ATOM 1400 C C . TYR A 1 167 ? 7.246 10.133 -12.5 1 98.5 167 TYR A C 1
ATOM 1402 O O . TYR A 1 167 ? 6.809 10.992 -11.734 1 98.5 167 TYR A O 1
ATOM 1410 N N . VAL A 1 168 ? 6.461 9.312 -13.188 1 97.56 168 VAL A N 1
ATOM 1411 C CA . VAL A 1 168 ? 5.008 9.438 -13.125 1 97.56 168 VAL A CA 1
ATOM 1412 C C . VAL A 1 168 ? 4.52 9.086 -11.719 1 97.56 168 VAL A C 1
ATOM 1414 O O . VAL A 1 168 ? 3.572 9.688 -11.219 1 97.56 168 VAL A O 1
ATOM 1417 N N . GLY A 1 169 ? 5.215 8.086 -11.117 1 97.38 169 GLY A N 1
ATOM 1418 C CA . GLY A 1 169 ? 4.867 7.766 -9.742 1 97.38 169 GLY A CA 1
ATOM 1419 C C . GLY A 1 169 ? 5.062 8.93 -8.789 1 97.38 169 GLY A C 1
ATOM 1420 O O . GLY A 1 169 ? 4.207 9.195 -7.941 1 97.38 169 GLY A O 1
ATOM 1421 N N . GLY A 1 170 ? 6.199 9.586 -8.961 1 97.94 170 GLY A N 1
ATOM 1422 C CA . GLY A 1 170 ? 6.449 10.766 -8.148 1 97.94 170 GLY A CA 1
ATOM 1423 C C . GLY A 1 170 ? 5.449 11.875 -8.383 1 97.94 170 GLY A C 1
ATOM 1424 O O . GLY A 1 170 ? 5.027 12.555 -7.441 1 97.94 170 GLY A O 1
ATOM 1425 N N . LEU A 1 171 ? 5.039 12.055 -9.648 1 98.12 171 LEU A N 1
ATOM 1426 C CA . LEU A 1 171 ? 4.059 13.078 -9.992 1 98.12 171 LEU A CA 1
ATOM 1427 C C . LEU A 1 171 ? 2.703 12.766 -9.367 1 98.12 171 LEU A C 1
ATOM 1429 O O . LEU A 1 171 ? 2.064 13.648 -8.789 1 98.12 171 LEU A O 1
ATOM 1433 N N . ALA A 1 172 ? 2.326 11.57 -9.477 1 97.5 172 ALA A N 1
ATOM 1434 C CA . ALA A 1 172 ? 1.036 11.156 -8.922 1 97.5 172 ALA A CA 1
ATOM 1435 C C . ALA A 1 172 ? 0.989 11.367 -7.414 1 97.5 172 ALA A C 1
ATOM 1437 O O . ALA A 1 172 ? -0.007 11.859 -6.883 1 97.5 172 ALA A O 1
ATOM 1438 N N . ALA A 1 173 ? 2.049 10.945 -6.805 1 97.62 173 ALA A N 1
ATOM 1439 C CA . ALA A 1 173 ? 2.121 11.117 -5.359 1 97.62 173 ALA A CA 1
ATOM 1440 C C . ALA A 1 173 ? 2.027 12.594 -4.98 1 97.62 173 ALA A C 1
ATOM 1442 O O . ALA A 1 173 ? 1.326 12.961 -4.031 1 97.62 173 ALA A O 1
ATOM 1443 N N . LYS A 1 174 ? 2.699 13.422 -5.727 1 97.56 174 LYS A N 1
ATOM 1444 C CA . LYS A 1 174 ? 2.658 14.859 -5.488 1 97.56 174 LYS A CA 1
ATOM 1445 C C . LYS A 1 174 ? 1.258 15.414 -5.727 1 97.56 174 LYS A C 1
ATOM 1447 O O . LYS A 1 174 ? 0.778 16.25 -4.957 1 97.56 174 LYS A O 1
ATOM 1452 N N . TRP A 1 175 ? 0.651 14.969 -6.73 1 96.62 175 TRP A N 1
ATOM 1453 C CA . TRP A 1 175 ? -0.668 15.484 -7.07 1 96.62 175 TRP A CA 1
ATOM 1454 C C . TRP A 1 175 ? -1.691 15.125 -6 1 96.62 175 TRP A C 1
ATOM 1456 O O . TRP A 1 175 ? -2.547 15.938 -5.645 1 96.62 175 TRP A O 1
ATOM 1466 N N . VAL A 1 176 ? -1.644 13.914 -5.5 1 94.5 176 VAL A N 1
ATOM 1467 C CA . VAL A 1 176 ? -2.541 13.516 -4.422 1 94.5 176 VAL A CA 1
ATOM 1468 C C . VAL A 1 176 ? -2.248 14.344 -3.172 1 94.5 176 VAL A C 1
ATOM 1470 O O . VAL A 1 176 ? -3.168 14.781 -2.482 1 94.5 176 VAL A O 1
ATOM 1473 N N . THR A 1 177 ? -0.992 14.523 -2.928 1 95.44 177 THR A N 1
ATOM 1474 C CA . THR A 1 177 ? -0.591 15.32 -1.771 1 95.44 177 THR A CA 1
ATOM 1475 C C . THR A 1 177 ? -1.072 16.766 -1.907 1 95.44 177 THR A C 1
ATOM 1477 O O . THR A 1 177 ? -1.562 17.344 -0.942 1 95.44 177 THR A O 1
ATOM 1480 N N . ASP A 1 178 ? -0.923 17.25 -3.139 1 94.12 178 ASP A N 1
ATOM 1481 C CA . ASP A 1 178 ? -1.356 18.625 -3.387 1 94.12 178 ASP A CA 1
ATOM 1482 C C . ASP A 1 178 ? -2.871 18.75 -3.24 1 94.12 178 ASP A C 1
ATOM 1484 O O . ASP A 1 178 ? -3.367 19.797 -2.807 1 94.12 178 ASP A O 1
ATOM 1488 N N . LEU A 1 179 ? -3.555 17.797 -3.654 1 91.94 179 LEU A N 1
ATOM 1489 C CA . LEU A 1 179 ? -5.004 17.797 -3.494 1 91.94 179 LEU A CA 1
ATOM 1490 C C . LEU A 1 179 ? -5.387 17.906 -2.021 1 91.94 179 LEU A C 1
ATOM 1492 O O . LEU A 1 179 ? -6.273 18.688 -1.664 1 91.94 179 LEU A O 1
ATOM 1496 N N . PHE A 1 180 ? -4.77 17.094 -1.214 1 90.56 180 PHE A N 1
ATOM 1497 C CA . PHE A 1 180 ? -5.047 17.141 0.217 1 90.56 180 PHE A CA 1
ATOM 1498 C C . PHE A 1 180 ? -4.609 18.469 0.817 1 90.56 180 PHE A C 1
ATOM 1500 O O . PHE A 1 180 ? -5.262 18.984 1.726 1 90.56 180 PHE A O 1
ATOM 1507 N N . HIS A 1 181 ? -3.52 18.969 0.318 1 88.81 181 HIS A N 1
ATOM 1508 C CA . HIS A 1 181 ? -3.049 20.281 0.778 1 88.81 181 HIS A CA 1
ATOM 1509 C C . HIS A 1 181 ? -4.047 21.375 0.433 1 88.81 181 HIS A C 1
ATOM 1511 O O . HIS A 1 181 ? -4.328 22.25 1.26 1 88.81 181 HIS A O 1
ATOM 1517 N N . TRP A 1 182 ? -4.488 21.281 -0.762 1 88.12 182 TRP A N 1
ATOM 1518 C CA . TRP A 1 182 ? -5.492 22.234 -1.208 1 88.12 182 TRP A CA 1
ATOM 1519 C C . TRP A 1 182 ? -6.75 22.141 -0.348 1 88.12 182 TRP A C 1
ATOM 1521 O O . TRP A 1 182 ? -7.297 23.172 0.072 1 88.12 182 TRP A O 1
ATOM 1531 N N . ALA A 1 183 ? -7.172 20.984 -0.065 1 85.69 183 ALA A N 1
ATOM 1532 C CA . ALA A 1 183 ? -8.359 20.781 0.763 1 85.69 183 ALA A CA 1
ATOM 1533 C C . ALA A 1 183 ? -8.156 21.344 2.164 1 85.69 183 ALA A C 1
ATOM 1535 O O . ALA A 1 183 ? -9.047 22.016 2.697 1 85.69 183 ALA A O 1
ATOM 1536 N N . GLU A 1 184 ? -7.109 21.047 2.709 1 87 184 GLU A N 1
ATOM 1537 C CA . GLU A 1 184 ? -6.812 21.516 4.062 1 87 184 GLU A CA 1
ATOM 1538 C C . GLU A 1 184 ? -6.715 23.031 4.117 1 87 184 GLU A C 1
ATOM 1540 O O . GLU A 1 184 ? -7.242 23.656 5.039 1 87 184 GLU A O 1
ATOM 1545 N N . ARG A 1 185 ? -6.133 23.625 3.129 1 86 185 ARG A N 1
ATOM 1546 C CA . ARG A 1 185 ? -5.957 25.062 3.082 1 86 185 ARG A CA 1
ATOM 1547 C C . ARG A 1 185 ? -7.297 25.781 2.922 1 86 185 ARG A C 1
ATOM 1549 O O . ARG A 1 185 ? -7.539 26.812 3.549 1 86 185 ARG A O 1
ATOM 1556 N N . ASN A 1 186 ? -8.148 25.203 2.152 1 87.44 186 ASN A N 1
ATOM 1557 C CA . ASN A 1 186 ? -9.453 25.812 1.917 1 87.44 186 ASN A CA 1
ATOM 1558 C C . ASN A 1 186 ? -10.367 25.672 3.133 1 87.44 186 ASN A C 1
ATOM 1560 O O . ASN A 1 186 ? -11.234 26.516 3.357 1 87.44 186 ASN A O 1
ATOM 1564 N N . ALA A 1 187 ? -10.227 24.703 3.889 1 87.12 187 ALA A N 1
ATOM 1565 C CA . ALA A 1 187 ? -11.008 24.5 5.105 1 87.12 187 ALA A CA 1
ATOM 1566 C C . ALA A 1 187 ? -10.594 25.484 6.195 1 87.12 187 ALA A C 1
ATOM 1568 O O . ALA A 1 187 ? -11.43 25.953 6.977 1 87.12 187 ALA A O 1
ATOM 1569 N N . ARG A 1 188 ? -9.406 25.812 6.293 1 78.25 188 ARG A N 1
ATOM 1570 C CA . ARG A 1 188 ? -8.906 26.734 7.309 1 78.25 188 ARG A CA 1
ATOM 1571 C C . ARG A 1 188 ? -9.297 28.172 6.98 1 78.25 188 ARG A C 1
ATOM 1573 O O . ARG A 1 188 ? -9.359 29.031 7.871 1 78.25 188 ARG A O 1
ATOM 1580 N N . ARG A 1 189 ? -9.594 28.391 5.852 1 80.56 189 ARG A N 1
ATOM 1581 C CA . ARG A 1 189 ? -9.969 29.734 5.426 1 80.56 189 ARG A CA 1
ATOM 1582 C C . ARG A 1 189 ? -11.445 30.016 5.684 1 80.56 189 ARG A C 1
ATOM 1584 O O . ARG A 1 189 ? -11.867 31.172 5.766 1 80.56 189 ARG A O 1
ATOM 1591 N N . THR A 1 190 ? -12.195 29.031 5.84 1 68 190 THR A N 1
ATOM 1592 C CA . THR A 1 190 ? -13.617 29.234 6.105 1 68 190 THR A CA 1
ATOM 1593 C C . THR A 1 190 ? -13.906 29.141 7.598 1 68 190 THR A C 1
ATOM 1595 O O . THR A 1 190 ? -14.742 29.891 8.125 1 68 190 THR A O 1
ATOM 1598 N N . MET B 1 1 ? 24.641 -14.867 -10.164 1 76.81 1 MET B N 1
ATOM 1599 C CA . MET B 1 1 ? 23.688 -15.945 -9.953 1 76.81 1 MET B CA 1
ATOM 1600 C C . MET B 1 1 ? 24.078 -17.188 -10.734 1 76.81 1 MET B C 1
ATOM 1602 O O . MET B 1 1 ? 24.484 -17.094 -11.898 1 76.81 1 MET B O 1
ATOM 1606 N N . GLY B 1 2 ? 24.141 -18.297 -10.008 1 79.88 2 GLY B N 1
ATOM 1607 C CA . GLY B 1 2 ? 24.453 -19.531 -10.703 1 79.88 2 GLY B CA 1
ATOM 1608 C C . GLY B 1 2 ? 23.375 -19.969 -11.672 1 79.88 2 GLY B C 1
ATOM 1609 O O . GLY B 1 2 ? 22.219 -19.516 -11.57 1 79.88 2 GLY B O 1
ATOM 1610 N N . ASP B 1 3 ? 23.719 -20.656 -12.711 1 84.19 3 ASP B N 1
ATOM 1611 C CA . ASP B 1 3 ? 22.812 -21.125 -13.766 1 84.19 3 ASP B CA 1
ATOM 1612 C C . ASP B 1 3 ? 21.594 -21.828 -13.172 1 84.19 3 ASP B C 1
ATOM 1614 O O . ASP B 1 3 ? 20.469 -21.641 -13.656 1 84.19 3 ASP B O 1
ATOM 1618 N N . LYS B 1 4 ? 21.844 -22.609 -12.133 1 87 4 LYS B N 1
ATOM 1619 C CA . LYS B 1 4 ? 20.75 -23.328 -11.508 1 87 4 LYS B CA 1
ATOM 1620 C C . LYS B 1 4 ? 19.766 -22.359 -10.852 1 87 4 LYS B C 1
ATOM 1622 O O . LYS B 1 4 ? 18.547 -22.516 -11 1 87 4 LYS B O 1
ATOM 1627 N N . GLN B 1 5 ? 20.281 -21.469 -10.234 1 85.62 5 GLN B N 1
ATOM 1628 C CA . GLN B 1 5 ? 19.438 -20.453 -9.578 1 85.62 5 GLN B CA 1
ATOM 1629 C C . GLN B 1 5 ? 18.656 -19.656 -10.602 1 85.62 5 GLN B C 1
ATOM 1631 O O . GLN B 1 5 ? 17.469 -19.359 -10.391 1 85.62 5 GLN B O 1
ATOM 1636 N N . GLU B 1 6 ? 19.281 -19.375 -11.641 1 85.31 6 GLU B N 1
ATOM 1637 C CA . GLU B 1 6 ? 18.641 -18.625 -12.703 1 85.31 6 GLU B CA 1
ATOM 1638 C C . GLU B 1 6 ? 17.469 -19.391 -13.297 1 85.31 6 GLU B C 1
ATOM 1640 O O . GLU B 1 6 ? 16.406 -18.812 -13.562 1 85.31 6 GLU B O 1
ATOM 1645 N N . GLN B 1 7 ? 17.672 -20.594 -13.438 1 87.31 7 GLN B N 1
ATOM 1646 C CA . GLN B 1 7 ? 16.609 -21.422 -14.008 1 87.31 7 GLN B CA 1
ATOM 1647 C C . GLN B 1 7 ? 15.43 -21.547 -13.055 1 87.31 7 GLN B C 1
ATOM 1649 O O . GLN B 1 7 ? 14.273 -21.469 -13.484 1 87.31 7 GLN B O 1
ATOM 1654 N N . ILE B 1 8 ? 15.766 -21.734 -11.844 1 86.25 8 ILE B N 1
ATOM 1655 C CA . ILE B 1 8 ? 14.695 -21.844 -10.852 1 86.25 8 ILE B CA 1
ATOM 1656 C C . ILE B 1 8 ? 13.898 -20.547 -10.797 1 86.25 8 ILE B C 1
ATOM 1658 O O . ILE B 1 8 ? 12.664 -20.578 -10.727 1 86.25 8 ILE B O 1
ATOM 1662 N N . LEU B 1 9 ? 14.625 -19.469 -10.867 1 85.25 9 LEU B N 1
ATOM 1663 C CA . LEU B 1 9 ? 13.969 -18.172 -10.852 1 85.25 9 LEU B CA 1
ATOM 1664 C C . LEU B 1 9 ? 13.094 -17.984 -12.086 1 85.25 9 LEU B C 1
ATOM 1666 O O . LEU B 1 9 ? 11.953 -17.516 -11.984 1 85.25 9 LEU B O 1
ATOM 1670 N N . LYS B 1 10 ? 13.523 -18.375 -13.18 1 85.44 10 LYS B N 1
ATOM 1671 C CA . LYS B 1 10 ? 12.75 -18.281 -14.414 1 85.44 10 LYS B CA 1
ATOM 1672 C C . LYS B 1 10 ? 11.492 -19.141 -14.336 1 85.44 10 LYS B C 1
ATOM 1674 O O . LYS B 1 10 ? 10.422 -18.719 -14.781 1 85.44 10 LYS B O 1
ATOM 1679 N N . ASP B 1 11 ? 11.68 -20.25 -13.75 1 86.19 11 ASP B N 1
ATOM 1680 C CA . ASP B 1 11 ? 10.539 -21.141 -13.586 1 86.19 11 ASP B CA 1
ATOM 1681 C C . ASP B 1 11 ? 9.484 -20.516 -12.656 1 86.19 11 ASP B C 1
ATOM 1683 O O . ASP B 1 11 ? 8.289 -20.641 -12.914 1 86.19 11 ASP B O 1
ATOM 1687 N N . LEU B 1 12 ? 9.992 -19.906 -11.688 1 83.75 12 LEU B N 1
ATOM 1688 C CA . LEU B 1 12 ? 9.086 -19.25 -10.742 1 83.75 12 LEU B CA 1
ATOM 1689 C C . LEU B 1 12 ? 8.328 -18.109 -11.414 1 83.75 12 LEU B C 1
ATOM 1691 O O . LEU B 1 12 ? 7.113 -17.984 -11.242 1 83.75 12 LEU B O 1
ATOM 1695 N N . MET B 1 13 ? 8.984 -17.375 -12.227 1 84.06 13 MET B N 1
ATOM 1696 C CA . MET B 1 13 ? 8.359 -16.25 -12.906 1 84.06 13 MET B CA 1
ATOM 1697 C C . MET B 1 13 ? 7.379 -16.719 -13.969 1 84.06 13 MET B C 1
ATOM 1699 O O . MET B 1 13 ? 6.328 -16.109 -14.172 1 84.06 13 MET B O 1
ATOM 1703 N N . ASP B 1 14 ? 7.676 -17.75 -14.578 1 85.81 14 ASP B N 1
ATOM 1704 C CA . ASP B 1 14 ? 6.77 -18.328 -15.57 1 85.81 14 ASP B CA 1
ATOM 1705 C C . ASP B 1 14 ? 5.492 -18.844 -14.906 1 85.81 14 ASP B C 1
ATOM 1707 O O . ASP B 1 14 ? 4.395 -18.656 -15.445 1 85.81 14 ASP B O 1
ATOM 1711 N N . ALA B 1 15 ? 5.715 -19.484 -13.781 1 83.69 15 ALA B N 1
ATOM 1712 C CA . ALA B 1 15 ? 4.562 -19.984 -13.039 1 83.69 15 ALA B CA 1
ATOM 1713 C C . ALA B 1 15 ? 3.668 -18.844 -12.57 1 83.69 15 ALA B C 1
ATOM 1715 O O . ALA B 1 15 ? 2.439 -18.938 -12.641 1 83.69 15 ALA B O 1
ATOM 1716 N N . LEU B 1 16 ? 4.27 -17.828 -12.148 1 81.25 16 LEU B N 1
ATOM 1717 C CA . LEU B 1 16 ? 3.523 -16.641 -11.719 1 81.25 16 LEU B CA 1
ATOM 1718 C C . LEU B 1 16 ? 2.75 -16.047 -12.883 1 81.25 16 LEU B C 1
ATOM 1720 O O . LEU B 1 16 ? 1.555 -15.766 -12.766 1 81.25 16 LEU B O 1
ATOM 1724 N N . SER B 1 17 ? 3.406 -15.898 -13.961 1 82.69 17 SER B N 1
ATOM 1725 C CA . SER B 1 17 ? 2.775 -15.312 -15.133 1 82.69 17 SER B CA 1
ATOM 1726 C C . SER B 1 17 ? 1.634 -16.188 -15.641 1 82.69 17 SER B C 1
ATOM 1728 O O . SER B 1 17 ? 0.612 -15.68 -16.109 1 82.69 17 SER B O 1
ATOM 1730 N N . ALA B 1 18 ? 1.841 -17.438 -15.57 1 83.88 18 ALA B N 1
ATOM 1731 C CA . ALA B 1 18 ? 0.786 -18.375 -15.961 1 83.88 18 ALA B CA 1
ATOM 1732 C C . ALA B 1 18 ? -0.444 -18.219 -15.07 1 83.88 18 ALA B C 1
ATOM 1734 O O . ALA B 1 18 ? -1.577 -18.266 -15.555 1 83.88 18 ALA B O 1
ATOM 1735 N N . ASN B 1 19 ? -0.185 -18.031 -13.805 1 82.38 19 ASN B N 1
ATOM 1736 C CA . ASN B 1 19 ? -1.287 -17.812 -12.875 1 82.38 19 ASN B CA 1
ATOM 1737 C C . ASN B 1 19 ? -2.016 -16.516 -13.164 1 82.38 19 ASN B C 1
ATOM 1739 O O . ASN B 1 19 ? -3.24 -16.438 -13.047 1 82.38 19 ASN B O 1
ATOM 1743 N N . VAL B 1 20 ? -1.28 -15.523 -13.531 1 82 20 VAL B N 1
ATOM 1744 C CA . VAL B 1 20 ? -1.863 -14.234 -13.867 1 82 20 VAL B CA 1
ATOM 1745 C C . VAL B 1 20 ? -2.752 -14.367 -15.102 1 82 20 VAL B C 1
ATOM 1747 O O . VAL B 1 20 ? -3.852 -13.812 -15.141 1 82 20 VAL B O 1
ATOM 1750 N N . ASN B 1 21 ? -2.357 -15.086 -16.047 1 84.12 21 ASN B N 1
ATOM 1751 C CA . ASN B 1 21 ? -3.145 -15.305 -17.25 1 84.12 21 ASN B CA 1
ATOM 1752 C C . ASN B 1 21 ? -4.418 -16.094 -16.953 1 84.12 21 ASN B C 1
ATOM 1754 O O . ASN B 1 21 ? -5.48 -15.789 -17.5 1 84.12 21 ASN B O 1
ATOM 1758 N N . LYS B 1 22 ? -4.23 -17.078 -16.125 1 83.94 22 LYS B N 1
ATOM 1759 C CA . LYS B 1 22 ? -5.406 -17.859 -15.734 1 83.94 22 LYS B CA 1
ATOM 1760 C C . LYS B 1 22 ? -6.406 -16.984 -14.977 1 83.94 22 LYS B C 1
ATOM 1762 O O . LYS B 1 22 ? -7.617 -17.125 -15.156 1 83.94 22 LYS B O 1
ATOM 1767 N N . GLU B 1 23 ? -5.895 -16.156 -14.141 1 83.06 23 GLU B N 1
ATOM 1768 C CA . GLU B 1 23 ? -6.75 -15.227 -13.398 1 83.06 23 GLU B CA 1
ATOM 1769 C C . GLU B 1 23 ? -7.457 -14.258 -14.344 1 83.06 23 GLU B C 1
ATOM 1771 O O . GLU B 1 23 ? -8.625 -13.922 -14.141 1 83.06 23 GLU B O 1
ATOM 1776 N N . ALA B 1 24 ? -6.766 -13.836 -15.32 1 82.5 24 ALA B N 1
ATOM 1777 C CA . ALA B 1 24 ? -7.363 -12.938 -16.312 1 82.5 24 ALA B CA 1
ATOM 1778 C C . ALA B 1 24 ? -8.484 -13.633 -17.078 1 82.5 24 ALA B C 1
ATOM 1780 O O . ALA B 1 24 ? -9.531 -13.023 -17.344 1 82.5 24 ALA B O 1
ATOM 1781 N N . GLN B 1 25 ? -8.32 -14.812 -17.406 1 83.69 25 GLN B N 1
ATOM 1782 C CA . GLN B 1 25 ? -9.344 -15.586 -18.094 1 83.69 25 GLN B CA 1
ATOM 1783 C C . GLN B 1 25 ? -10.562 -15.805 -17.203 1 83.69 25 GLN B C 1
ATOM 1785 O O . GLN B 1 25 ? -11.703 -15.68 -17.656 1 83.69 25 GLN B O 1
ATOM 1790 N N . TYR B 1 26 ? -10.258 -16.125 -15.969 1 83.56 26 TYR B N 1
ATOM 1791 C CA . TYR B 1 26 ? -11.336 -16.281 -15 1 83.56 26 TYR B CA 1
ATOM 1792 C C . TYR B 1 26 ? -12.141 -14.992 -14.867 1 83.56 26 TYR B C 1
ATOM 1794 O O . TYR B 1 26 ? -13.375 -15.023 -14.852 1 83.56 26 TYR B O 1
ATOM 1802 N N . TRP B 1 27 ? -11.438 -13.914 -14.789 1 81 27 TRP B N 1
ATOM 1803 C CA . TRP B 1 27 ? -12.078 -12.609 -14.633 1 81 27 TRP B CA 1
ATOM 1804 C C . TRP B 1 27 ? -12.953 -12.289 -15.836 1 81 27 TRP B C 1
ATOM 1806 O O . TRP B 1 27 ? -14.086 -11.82 -15.68 1 81 27 TRP B O 1
ATOM 1816 N N . GLU B 1 28 ? -12.516 -12.531 -16.984 1 80.88 28 GLU B N 1
ATOM 1817 C CA . GLU B 1 28 ? -13.266 -12.266 -18.203 1 80.88 28 GLU B CA 1
ATOM 1818 C C . GLU B 1 28 ? -14.516 -13.133 -18.281 1 80.88 28 GLU B C 1
ATOM 1820 O O . GLU B 1 28 ? -15.562 -12.68 -18.75 1 80.88 28 GLU B O 1
ATOM 1825 N N . THR B 1 29 ? -14.406 -14.273 -17.797 1 82.31 29 THR B N 1
ATOM 1826 C CA . THR B 1 29 ? -15.492 -15.242 -17.922 1 82.31 29 THR B CA 1
ATOM 1827 C C . THR B 1 29 ? -16.562 -14.992 -16.859 1 82.31 29 THR B C 1
ATOM 1829 O O . THR B 1 29 ? -17.766 -15.07 -17.156 1 82.31 29 THR B O 1
ATOM 1832 N N . TYR B 1 30 ? -16.109 -14.609 -15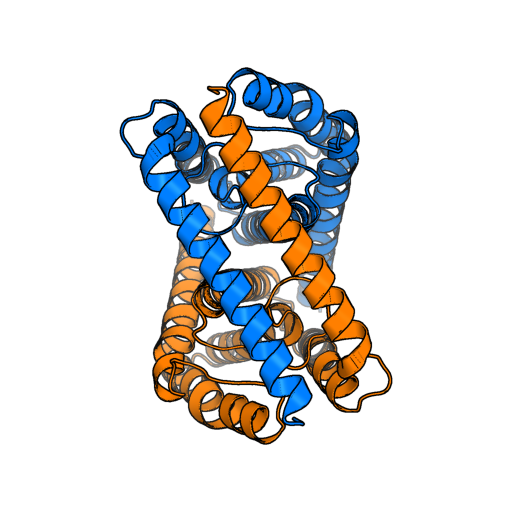.656 1 81.31 30 TYR B N 1
ATOM 1833 C CA . TYR B 1 30 ? -17.078 -14.648 -14.562 1 81.31 30 TYR B CA 1
ATOM 1834 C C . TYR B 1 30 ? -17.219 -13.281 -13.914 1 81.31 30 TYR B C 1
ATOM 1836 O O . TYR B 1 30 ? -18.156 -13.039 -13.156 1 81.31 30 TYR B O 1
ATOM 1844 N N . SER B 1 31 ? -16.328 -12.391 -14.102 1 77.19 31 SER B N 1
ATOM 1845 C CA . SER B 1 31 ? -16.312 -11.156 -13.328 1 77.19 31 SER B CA 1
ATOM 1846 C C . SER B 1 31 ? -16.375 -9.938 -14.242 1 77.19 31 SER B C 1
ATOM 1848 O O . SER B 1 31 ? -15.922 -8.852 -13.859 1 77.19 31 SER B O 1
ATOM 1850 N N . GLY B 1 32 ? -16.844 -10.133 -15.406 1 77.44 32 GLY B N 1
ATOM 1851 C CA . GLY B 1 32 ? -16.938 -9.016 -16.344 1 77.44 32 GLY B CA 1
ATOM 1852 C C . GLY B 1 32 ? -18.062 -8.062 -16.031 1 77.44 32 GLY B C 1
ATOM 1853 O O . GLY B 1 32 ? -18.781 -8.242 -15.039 1 77.44 32 GLY B O 1
ATOM 1854 N N . MET B 1 33 ? -18.188 -7.031 -16.75 1 80.81 33 MET B N 1
ATOM 1855 C CA . MET B 1 33 ? -19.156 -5.953 -16.547 1 80.81 33 MET B CA 1
ATOM 1856 C C . MET B 1 33 ? -20.578 -6.469 -16.688 1 80.81 33 MET B C 1
ATOM 1858 O O . MET B 1 33 ? -21.531 -5.82 -16.234 1 80.81 33 MET B O 1
ATOM 1862 N N . GLY B 1 34 ? -20.75 -7.641 -17.172 1 81.38 34 GLY B N 1
ATOM 1863 C CA . GLY B 1 34 ? -22.062 -8.211 -17.359 1 81.38 34 GLY B CA 1
ATOM 1864 C C . GLY B 1 34 ? -22.641 -8.844 -16.109 1 81.38 34 GLY B C 1
ATOM 1865 O O . GLY B 1 34 ? -23.828 -9.18 -16.047 1 81.38 34 GLY B O 1
ATOM 1866 N N . THR B 1 35 ? -21.938 -8.984 -15.047 1 83.94 35 THR B N 1
ATOM 1867 C CA . THR B 1 35 ? -22.406 -9.586 -13.805 1 83.94 35 THR B CA 1
ATOM 1868 C C . THR B 1 35 ? -22.781 -8.516 -12.789 1 83.94 35 THR B C 1
ATOM 1870 O O . THR B 1 35 ? -22.219 -7.41 -12.805 1 83.94 35 THR B O 1
ATOM 1873 N N . TRP B 1 36 ? -23.828 -8.75 -12.031 1 89 36 TRP B N 1
ATOM 1874 C CA . TRP B 1 36 ? -24.219 -7.793 -11 1 89 36 TRP B CA 1
ATOM 1875 C C . TRP B 1 36 ? -23.125 -7.672 -9.938 1 89 36 TRP B C 1
ATOM 1877 O O . TRP B 1 36 ? -23 -6.625 -9.297 1 89 36 TRP B O 1
ATOM 1887 N N . GLN B 1 37 ? -22.312 -8.766 -9.703 1 88.31 37 GLN B N 1
ATOM 1888 C CA . GLN B 1 37 ? -21.219 -8.766 -8.727 1 88.31 37 GLN B CA 1
ATOM 1889 C C . GLN B 1 37 ? -20.188 -7.703 -9.062 1 88.31 37 GLN B C 1
ATOM 1891 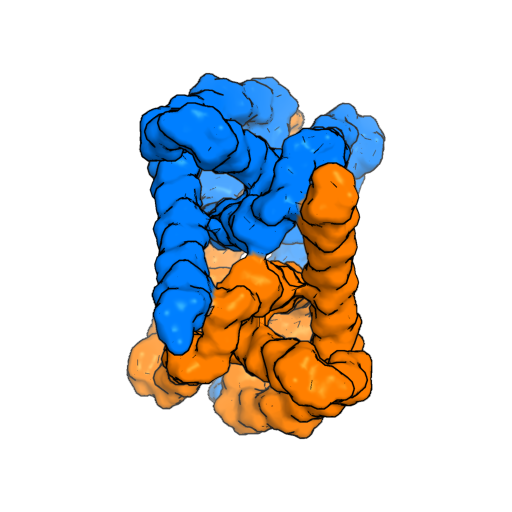O O . GLN B 1 37 ? -19.625 -7.066 -8.164 1 88.31 37 GLN B O 1
ATOM 1896 N N . PHE B 1 38 ? -20 -7.473 -10.359 1 86.75 38 PHE B N 1
ATOM 1897 C CA . PHE B 1 38 ? -19.047 -6.461 -10.805 1 86.75 38 PHE B CA 1
ATOM 1898 C C . PHE B 1 38 ? -19.453 -5.078 -10.312 1 86.75 38 PHE B C 1
ATOM 1900 O O . PHE B 1 38 ? -18.625 -4.324 -9.805 1 86.75 38 PHE B O 1
ATOM 1907 N N . TRP B 1 39 ? -20.656 -4.758 -10.391 1 90.06 39 TRP B N 1
ATOM 1908 C CA . TRP B 1 39 ? -21.156 -3.434 -10.039 1 90.06 39 TRP B CA 1
ATOM 1909 C C . TRP B 1 39 ? -21.141 -3.225 -8.531 1 90.06 39 TRP B C 1
ATOM 1911 O O . TRP B 1 39 ? -20.938 -2.104 -8.055 1 90.06 39 TRP B O 1
ATOM 1921 N N . VAL B 1 40 ? -21.312 -4.316 -7.812 1 91 40 VAL B N 1
ATOM 1922 C CA . VAL B 1 40 ? -21.25 -4.219 -6.359 1 91 40 VAL B CA 1
ATOM 1923 C C . VAL B 1 40 ? -19.797 -3.945 -5.93 1 91 40 VAL B C 1
ATOM 1925 O O . VAL B 1 40 ? -19.547 -3.094 -5.074 1 91 40 VAL B O 1
ATOM 1928 N N . VAL B 1 41 ? -18.922 -4.652 -6.551 1 90.56 41 VAL B N 1
ATOM 1929 C CA . VAL B 1 41 ? -17.516 -4.473 -6.234 1 90.56 41 VAL B CA 1
ATOM 1930 C C . VAL B 1 41 ? -17.062 -3.064 -6.629 1 90.56 41 VAL B C 1
ATOM 1932 O O . VAL B 1 41 ? -16.344 -2.402 -5.883 1 90.56 41 VAL B O 1
ATOM 1935 N N . LEU B 1 42 ? -17.531 -2.609 -7.75 1 91.12 42 LEU B N 1
ATOM 1936 C CA . LEU B 1 42 ? -17.234 -1.247 -8.18 1 91.12 42 LEU B CA 1
ATOM 1937 C C . LEU B 1 42 ? -17.812 -0.231 -7.199 1 91.12 42 LEU B C 1
ATOM 1939 O O . LEU B 1 42 ? -17.172 0.775 -6.887 1 91.12 42 LEU B O 1
ATOM 1943 N N . 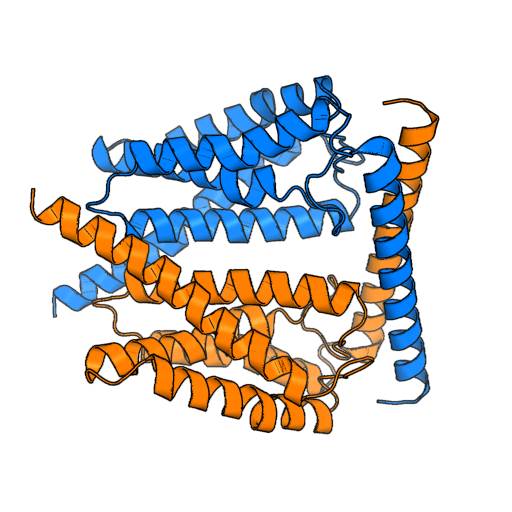ALA B 1 43 ? -19.016 -0.489 -6.777 1 94.25 43 ALA B N 1
ATOM 1944 C CA . ALA B 1 43 ? -19.656 0.402 -5.816 1 94.25 43 ALA B CA 1
ATOM 1945 C C . ALA B 1 43 ? -18.875 0.466 -4.512 1 94.25 43 ALA B C 1
ATOM 1947 O O . ALA B 1 43 ? -18.766 1.525 -3.889 1 94.25 43 ALA B O 1
ATOM 1948 N N . MET B 1 44 ? -18.297 -0.658 -4.145 1 94.56 44 MET B N 1
ATOM 1949 C CA . MET B 1 44 ? -17.516 -0.702 -2.914 1 94.56 44 MET B CA 1
ATOM 1950 C C . MET B 1 44 ? -16.219 0.094 -3.066 1 94.56 44 MET B C 1
ATOM 1952 O O . MET B 1 44 ? -15.594 0.472 -2.074 1 94.56 44 MET B O 1
ATOM 1956 N N . LEU B 1 45 ? -15.82 0.307 -4.277 1 93.75 45 LEU B N 1
ATOM 1957 C CA . LEU B 1 45 ? -14.633 1.114 -4.551 1 93.75 45 LEU B CA 1
ATOM 1958 C C . LEU B 1 45 ? -14.984 2.598 -4.598 1 93.75 45 LEU B C 1
ATOM 1960 O O . LEU B 1 45 ? -14.367 3.408 -3.904 1 93.75 45 LEU B O 1
ATOM 1964 N N . VAL B 1 46 ? -16.062 2.986 -5.238 1 95.69 46 VAL B N 1
ATOM 1965 C CA . VAL B 1 46 ? -16.375 4.367 -5.594 1 95.69 46 VAL B CA 1
ATOM 1966 C C . VAL B 1 46 ? -17.156 5.031 -4.465 1 95.69 46 VAL B C 1
ATOM 1968 O O . VAL B 1 46 ? -16.859 6.156 -4.066 1 95.69 46 VAL B O 1
ATOM 1971 N N . LEU B 1 47 ? -18.156 4.359 -3.924 1 96.81 47 LEU B N 1
ATOM 1972 C CA . LEU B 1 47 ? -19.078 4.961 -2.963 1 96.81 47 LEU B CA 1
ATOM 1973 C C . LEU B 1 47 ? -18.328 5.453 -1.729 1 96.81 47 LEU B C 1
ATOM 1975 O O . LEU B 1 47 ? -18.531 6.586 -1.286 1 96.81 47 LEU B O 1
ATOM 1979 N N . PRO B 1 48 ? -17.484 4.645 -1.192 1 97.31 48 PRO B N 1
ATOM 1980 C CA . PRO B 1 48 ? -16.75 5.148 -0.026 1 97.31 48 PRO B CA 1
ATOM 1981 C C . PRO B 1 48 ? -15.922 6.391 -0.34 1 97.31 48 PRO B C 1
ATOM 1983 O O . PRO B 1 48 ? -15.805 7.285 0.503 1 97.31 48 PRO B O 1
ATOM 1986 N N . LEU B 1 49 ? -15.406 6.465 -1.488 1 96.06 49 LEU B N 1
ATOM 1987 C CA . LEU B 1 49 ? -14.594 7.621 -1.865 1 96.06 49 LEU B CA 1
ATOM 1988 C C . LEU B 1 49 ? -15.461 8.875 -1.987 1 96.06 49 LEU B C 1
ATOM 1990 O O . LEU B 1 49 ? -15.031 9.969 -1.615 1 96.06 49 LEU B O 1
ATOM 1994 N N . ILE B 1 50 ? -16.609 8.68 -2.498 1 96.62 50 ILE B N 1
ATOM 1995 C CA . ILE B 1 50 ? -17.547 9.797 -2.574 1 96.62 50 ILE B CA 1
ATOM 1996 C C . ILE B 1 50 ? -17.922 10.258 -1.167 1 96.62 50 ILE B C 1
ATOM 1998 O O . ILE B 1 50 ? -17.906 11.453 -0.88 1 96.62 50 ILE B O 1
ATOM 2002 N N . VAL B 1 51 ? -18.219 9.32 -0.337 1 96.88 51 VAL B N 1
ATOM 2003 C CA . VAL B 1 51 ? -18.578 9.648 1.04 1 96.88 51 VAL B CA 1
ATOM 2004 C C . VAL B 1 51 ? -17.406 10.352 1.723 1 96.88 51 VAL B C 1
ATOM 2006 O O . VAL B 1 51 ? -17.609 11.32 2.459 1 96.88 51 VAL B O 1
ATOM 2009 N N . LEU B 1 52 ? -16.234 9.867 1.514 1 95.19 52 LEU B N 1
ATOM 2010 C CA . LEU B 1 52 ? -15.047 10.484 2.1 1 95.19 52 LEU B CA 1
ATOM 2011 C C . LEU B 1 52 ? -14.898 11.93 1.635 1 95.19 52 LEU B C 1
ATOM 2013 O O . LEU B 1 52 ? -14.648 12.828 2.445 1 95.19 52 LEU B O 1
ATOM 2017 N N . ALA B 1 53 ? -15.102 12.164 0.361 1 93.5 53 ALA B N 1
ATOM 2018 C CA . ALA B 1 53 ? -14.961 13.508 -0.202 1 93.5 53 ALA B CA 1
ATOM 2019 C C . ALA B 1 53 ? -15.977 14.469 0.416 1 93.5 53 ALA B C 1
ATOM 2021 O O . ALA B 1 53 ? -15.68 15.648 0.621 1 93.5 53 ALA B O 1
ATOM 2022 N N . LEU B 1 54 ? -17.094 13.961 0.788 1 95.06 54 LEU B N 1
ATOM 2023 C CA . LEU B 1 54 ? -18.172 14.805 1.298 1 95.06 54 LEU B CA 1
ATOM 2024 C C . LEU B 1 54 ? -18.047 14.984 2.807 1 95.06 54 LEU B C 1
ATOM 2026 O O . LEU B 1 54 ? -18.375 16.047 3.334 1 95.06 54 LEU B O 1
ATOM 2030 N N . LYS B 1 55 ? -17.516 13.984 3.457 1 95.75 55 LYS B N 1
ATOM 2031 C CA . LYS B 1 55 ? -17.625 13.992 4.914 1 95.75 55 LYS B CA 1
ATOM 2032 C C . LYS B 1 55 ? -16.266 14.219 5.566 1 95.75 55 LYS B C 1
ATOM 2034 O O . LYS B 1 55 ? -16.172 14.406 6.781 1 95.75 55 LYS B O 1
ATOM 2039 N N . LEU B 1 56 ? -15.227 14.242 4.855 1 95 56 LEU B N 1
ATOM 2040 C CA . LEU B 1 56 ? -13.883 14.398 5.402 1 95 56 LEU B CA 1
ATOM 2041 C C . LEU B 1 56 ? -13.719 15.758 6.062 1 95 56 LEU B C 1
ATOM 2043 O O . LEU B 1 56 ? -14.086 16.781 5.48 1 95 56 LEU B O 1
ATOM 2047 N N . ASP B 1 57 ? -13.281 15.711 7.293 1 95.38 57 ASP B N 1
ATOM 2048 C CA . ASP B 1 57 ? -12.859 16.953 7.93 1 95.38 57 ASP B CA 1
ATOM 2049 C C . ASP B 1 57 ? -11.555 17.469 7.312 1 95.38 57 ASP B C 1
ATOM 2051 O O . ASP B 1 57 ? -10.469 17.016 7.672 1 95.38 57 ASP B O 1
ATOM 2055 N N . ARG B 1 58 ? -11.609 18.453 6.605 1 93.69 58 ARG B N 1
ATOM 2056 C CA . ARG B 1 58 ? -10.5 18.922 5.777 1 93.69 58 ARG B CA 1
ATOM 2057 C C . ARG B 1 58 ? -9.461 19.656 6.613 1 93.69 58 ARG B C 1
ATOM 2059 O O . ARG B 1 58 ? -8.32 19.844 6.176 1 93.69 58 ARG B O 1
ATOM 2066 N N . THR B 1 59 ? -9.789 20.109 7.797 1 93.38 59 THR B N 1
ATOM 2067 C CA . THR B 1 59 ? -8.836 20.781 8.672 1 93.38 59 THR B CA 1
ATOM 2068 C C . THR B 1 59 ? -7.773 19.812 9.172 1 93.38 59 THR B C 1
ATOM 2070 O O . THR B 1 59 ? -6.695 20.219 9.602 1 93.38 59 THR B O 1
ATOM 2073 N N . LYS B 1 60 ? -8.102 18.531 9.148 1 93.81 60 LYS B N 1
ATOM 2074 C CA . LYS B 1 60 ? -7.188 17.469 9.578 1 93.81 60 LYS B CA 1
ATOM 2075 C C . LYS B 1 60 ? -6.887 16.5 8.438 1 93.81 60 LYS B C 1
ATOM 2077 O O . LYS B 1 60 ? -6.738 15.305 8.664 1 93.81 60 LYS B O 1
ATOM 2082 N N . ALA B 1 61 ? -6.938 17 7.258 1 92.94 61 ALA B N 1
ATOM 2083 C CA . ALA B 1 61 ? -6.91 16.188 6.043 1 92.94 61 ALA B CA 1
ATOM 2084 C C . ALA B 1 61 ? -5.664 15.305 6 1 92.94 61 ALA B C 1
ATOM 2086 O O . ALA B 1 61 ? -5.746 14.117 5.691 1 92.94 61 ALA B O 1
ATOM 2087 N N . PHE B 1 62 ? -4.484 15.867 6.355 1 93.88 62 PHE B N 1
ATOM 2088 C CA . PHE B 1 62 ? -3.248 15.102 6.246 1 93.88 62 PHE B CA 1
ATOM 2089 C C . PHE B 1 62 ? -3.176 14.031 7.332 1 93.88 62 PHE B C 1
ATOM 2091 O O . PHE B 1 62 ? -2.723 12.914 7.082 1 93.88 62 PHE B O 1
ATOM 2098 N N . ARG B 1 63 ? -3.607 14.367 8.469 1 93.88 63 ARG B N 1
ATOM 2099 C CA . ARG B 1 63 ? -3.621 13.375 9.539 1 93.88 63 ARG B CA 1
ATOM 2100 C C . ARG B 1 63 ? -4.566 12.219 9.203 1 93.88 63 ARG B C 1
ATOM 2102 O O . ARG B 1 63 ? -4.195 11.055 9.328 1 93.88 63 ARG B O 1
ATOM 2109 N N . LEU B 1 64 ? -5.762 12.531 8.734 1 96.38 64 LEU B N 1
ATOM 2110 C CA . LEU B 1 64 ? -6.762 11.531 8.383 1 96.38 64 LEU B CA 1
ATOM 2111 C C . LEU B 1 64 ? -6.324 10.734 7.16 1 96.38 64 LEU B C 1
ATOM 2113 O O . LEU B 1 64 ? -6.508 9.516 7.113 1 96.38 64 LEU B O 1
ATOM 2117 N N . GLY B 1 65 ? -5.785 11.469 6.199 1 95.5 65 GLY B N 1
ATOM 2118 C CA . GLY B 1 65 ? -5.277 10.781 5.023 1 95.5 65 GLY B CA 1
ATOM 2119 C C . GLY B 1 65 ? -4.141 9.828 5.332 1 95.5 65 GLY B C 1
ATOM 2120 O O . GLY B 1 65 ? -4.07 8.734 4.77 1 95.5 65 GLY B O 1
ATOM 2121 N N . PHE B 1 66 ? -3.219 10.312 6.18 1 96.12 66 PHE B N 1
ATOM 2122 C CA . PHE B 1 66 ? -2.115 9.469 6.617 1 96.12 66 PHE B CA 1
ATOM 2123 C C . PHE B 1 66 ? -2.633 8.195 7.277 1 96.12 66 PHE B C 1
ATOM 2125 O O . PHE B 1 66 ? -2.176 7.094 6.961 1 96.12 66 PHE B O 1
ATOM 2132 N N . TYR B 1 67 ? -3.594 8.336 8.133 1 97.88 67 TYR B N 1
ATOM 2133 C CA . TYR B 1 67 ? -4.227 7.203 8.797 1 97.88 67 TYR B CA 1
ATOM 2134 C C . TYR B 1 67 ? -4.871 6.27 7.777 1 97.88 67 TYR B C 1
ATOM 2136 O O . TYR B 1 67 ? -4.723 5.047 7.867 1 97.88 67 TYR B O 1
ATOM 2144 N N . GLY B 1 68 ? -5.586 6.824 6.852 1 97.44 68 GLY B N 1
ATOM 2145 C CA . GLY B 1 68 ? -6.223 6.031 5.816 1 97.44 68 GLY B CA 1
ATOM 2146 C C . GLY B 1 68 ? -5.238 5.23 4.984 1 97.44 68 GLY B C 1
ATOM 2147 O O . GLY B 1 68 ? -5.473 4.059 4.688 1 97.44 68 GLY B O 1
ATOM 2148 N N . PHE B 1 69 ? -4.168 5.883 4.629 1 97.56 69 PHE B N 1
ATOM 2149 C CA . PHE B 1 69 ? -3.145 5.191 3.857 1 97.56 69 PHE B CA 1
ATOM 2150 C C . PHE B 1 69 ? -2.506 4.078 4.68 1 97.56 69 PHE B C 1
ATOM 2152 O O . PHE B 1 69 ? -2.145 3.031 4.141 1 97.56 69 PHE B O 1
ATOM 2159 N N . ALA B 1 70 ? -2.332 4.34 5.973 1 97.5 70 ALA B N 1
ATOM 2160 C CA . ALA B 1 70 ? -1.799 3.299 6.848 1 97.5 70 ALA B CA 1
ATOM 2161 C C . ALA B 1 70 ? -2.711 2.076 6.863 1 97.5 70 ALA B C 1
ATOM 2163 O O . ALA B 1 70 ? -2.242 0.941 6.75 1 97.5 70 ALA B O 1
ATOM 2164 N N . ILE B 1 71 ? -3.988 2.359 6.957 1 98 71 ILE B N 1
ATOM 2165 C CA . ILE B 1 71 ? -4.961 1.271 6.938 1 98 71 ILE B CA 1
ATOM 2166 C C . ILE B 1 71 ? -4.891 0.54 5.598 1 98 71 ILE B C 1
ATOM 2168 O O . ILE B 1 71 ? -4.91 -0.692 5.555 1 98 71 ILE B O 1
ATOM 2172 N N . HIS B 1 72 ? -4.84 1.297 4.555 1 96.69 72 HIS B N 1
ATOM 2173 C CA . HIS B 1 72 ? -4.77 0.725 3.213 1 96.69 72 HIS B CA 1
ATOM 2174 C C . HIS B 1 72 ? -3.57 -0.208 3.074 1 96.69 72 HIS B C 1
ATOM 2176 O O . HIS B 1 72 ? -3.711 -1.339 2.602 1 96.69 72 HIS B O 1
ATOM 2182 N N . ILE B 1 73 ? -2.426 0.257 3.52 1 94.94 73 ILE B N 1
ATOM 2183 C CA . ILE B 1 73 ? -1.184 -0.498 3.398 1 94.94 73 ILE B CA 1
ATOM 2184 C C . ILE B 1 73 ? -1.272 -1.773 4.234 1 94.94 73 ILE B C 1
ATOM 2186 O O . ILE B 1 73 ? -0.975 -2.865 3.742 1 94.94 73 ILE B O 1
ATOM 2190 N N . ILE B 1 74 ? -1.742 -1.653 5.398 1 95.31 74 ILE B N 1
ATOM 2191 C CA . ILE B 1 74 ? -1.827 -2.797 6.301 1 95.31 74 ILE B CA 1
ATOM 2192 C C . ILE B 1 74 ? -2.84 -3.805 5.762 1 95.31 74 ILE B C 1
ATOM 2194 O O . ILE B 1 74 ? -2.582 -5.012 5.758 1 95.31 74 ILE B O 1
ATOM 2198 N N . ALA B 1 75 ? -3.957 -3.264 5.336 1 94.12 75 ALA B N 1
ATOM 2199 C CA . ALA B 1 75 ? -4.992 -4.137 4.789 1 94.12 75 ALA B CA 1
ATOM 2200 C C . ALA B 1 75 ? -4.5 -4.852 3.535 1 94.12 75 ALA B C 1
ATOM 2202 O O . ALA B 1 75 ? -4.773 -6.039 3.34 1 94.12 75 ALA B O 1
ATOM 2203 N N . PHE B 1 76 ? -3.795 -4.141 2.781 1 90.31 76 PHE B N 1
ATOM 2204 C CA . PHE B 1 76 ? -3.289 -4.715 1.539 1 90.31 76 PHE B CA 1
ATOM 2205 C C . PHE B 1 76 ? -2.287 -5.828 1.823 1 90.31 76 PHE B C 1
ATOM 2207 O O . PHE B 1 76 ? -2.375 -6.91 1.245 1 90.31 76 PHE B O 1
ATOM 2214 N N . TYR B 1 77 ? -1.336 -5.594 2.678 1 89.19 77 TYR B N 1
ATOM 2215 C CA . TYR B 1 77 ? -0.332 -6.598 3.006 1 89.19 77 TYR B CA 1
ATOM 2216 C C . TYR B 1 77 ? -0.973 -7.816 3.662 1 89.19 77 TYR B C 1
ATOM 2218 O O . TYR B 1 77 ? -0.56 -8.953 3.414 1 89.19 77 TYR B O 1
ATOM 2226 N N . SER B 1 78 ? -1.938 -7.574 4.457 1 90.38 78 SER B N 1
ATOM 2227 C CA . SER B 1 78 ? -2.639 -8.68 5.105 1 90.38 78 SER B CA 1
ATOM 2228 C C . SER B 1 78 ? -3.381 -9.539 4.086 1 90.38 78 SER B C 1
ATOM 2230 O O . SER B 1 78 ? -3.322 -10.766 4.141 1 90.38 78 SER B O 1
ATOM 2232 N N . ASP B 1 79 ? -4.023 -8.82 3.174 1 90.31 79 ASP B N 1
ATOM 2233 C CA . ASP B 1 79 ? -4.789 -9.539 2.158 1 90.31 79 ASP B CA 1
ATOM 2234 C C . ASP B 1 79 ? -3.867 -10.336 1.241 1 90.31 79 ASP B C 1
ATOM 2236 O O . ASP B 1 79 ? -4.188 -11.469 0.863 1 90.31 79 ASP B O 1
ATOM 2240 N N . LEU B 1 80 ? -2.82 -9.75 0.852 1 86.06 80 LEU B N 1
ATOM 2241 C CA . LEU B 1 80 ? -1.838 -10.43 0.016 1 86.06 80 LEU B CA 1
ATOM 2242 C C . LEU B 1 80 ? -1.336 -11.703 0.696 1 86.06 80 LEU B C 1
ATOM 2244 O O . LEU B 1 80 ? -1.249 -12.758 0.064 1 86.06 80 LEU B O 1
ATOM 2248 N N . TYR B 1 81 ? -1.048 -11.57 1.981 1 86.06 81 TYR B N 1
ATOM 2249 C CA . TYR B 1 81 ? -0.569 -12.719 2.746 1 86.06 81 TYR B CA 1
ATOM 2250 C C . TYR B 1 81 ? -1.648 -13.781 2.863 1 86.06 81 TYR B C 1
ATOM 2252 O O . TYR B 1 81 ? -1.379 -14.969 2.666 1 86.06 81 TYR B O 1
ATOM 2260 N N . ALA B 1 82 ? -2.783 -13.383 3.135 1 89.06 82 ALA B N 1
ATOM 2261 C CA . ALA B 1 82 ? -3.883 -14.312 3.391 1 89.06 82 ALA B CA 1
ATOM 2262 C C . ALA B 1 82 ? -4.285 -15.055 2.115 1 89.06 82 ALA B C 1
ATOM 2264 O O . ALA B 1 82 ? -4.527 -16.266 2.143 1 89.06 82 ALA B O 1
ATOM 2265 N N . THR B 1 83 ? -4.398 -14.344 1.006 1 87.12 83 THR B N 1
ATOM 2266 C CA . THR B 1 83 ? -4.793 -14.969 -0.254 1 87.12 83 THR B CA 1
ATOM 2267 C C . THR B 1 83 ? -3.686 -15.875 -0.78 1 87.12 83 THR B C 1
ATOM 2269 O O . THR B 1 83 ? -3.963 -16.922 -1.361 1 87.12 83 THR B O 1
ATOM 2272 N N . ALA B 1 84 ? -2.443 -15.492 -0.521 1 82.94 84 ALA B N 1
ATOM 2273 C CA . ALA B 1 84 ? -1.312 -16.312 -0.93 1 82.94 84 ALA B CA 1
ATOM 2274 C C . ALA B 1 84 ? -1.299 -17.641 -0.172 1 82.94 84 ALA B C 1
ATOM 2276 O O . ALA B 1 84 ? -0.847 -18.656 -0.699 1 82.94 84 ALA B O 1
ATOM 2277 N N . HIS B 1 85 ? -1.787 -17.641 1.052 1 85.56 85 HIS B N 1
ATOM 2278 C CA . HIS B 1 85 ? -1.788 -18.859 1.871 1 85.56 85 HIS B CA 1
ATOM 2279 C C . HIS B 1 85 ? -3.158 -19.516 1.864 1 85.56 85 HIS B C 1
ATOM 2281 O O . HIS B 1 85 ? -3.424 -20.406 2.678 1 85.56 85 HIS B O 1
ATOM 2287 N N . LYS B 1 86 ? -4.059 -19.062 1.012 1 87.06 86 LYS B N 1
ATOM 2288 C CA . LYS B 1 86 ? -5.379 -19.641 0.782 1 87.06 86 LYS B CA 1
ATOM 2289 C C . LYS B 1 86 ? -6.246 -19.562 2.033 1 87.06 86 LYS B C 1
ATOM 2291 O O . LYS B 1 86 ? -6.906 -20.531 2.41 1 87.06 86 LYS B O 1
ATOM 2296 N N . TRP B 1 87 ? -6.062 -18.469 2.732 1 89.38 87 TRP B N 1
ATOM 2297 C CA . TRP B 1 87 ? -6.973 -18.266 3.852 1 89.38 87 TRP B CA 1
ATOM 2298 C C . TRP B 1 87 ? -8.359 -17.844 3.359 1 89.38 87 TRP B C 1
ATOM 2300 O O . TRP B 1 87 ? -9.375 -18.344 3.861 1 89.38 87 TRP B O 1
ATOM 2310 N N . TRP B 1 88 ? -8.469 -17.016 2.393 1 90 88 TRP B N 1
ATOM 2311 C CA . TRP B 1 88 ? -9.711 -16.609 1.743 1 90 88 TRP B CA 1
ATOM 2312 C C . TRP B 1 88 ? -9.469 -16.203 0.293 1 90 88 TRP B C 1
ATOM 2314 O O . TRP B 1 88 ? -8.312 -16.125 -0.145 1 90 88 TRP B O 1
ATOM 2324 N N . ALA B 1 89 ? -10.586 -16.109 -0.448 1 88.38 89 ALA B N 1
ATOM 2325 C CA . ALA B 1 89 ? -10.531 -15.742 -1.862 1 88.38 89 ALA B CA 1
ATOM 2326 C C . ALA B 1 89 ? -11.703 -14.852 -2.25 1 88.38 89 ALA B C 1
ATOM 2328 O O . ALA B 1 89 ? -12.68 -14.734 -1.499 1 88.38 89 ALA B O 1
ATOM 2329 N N . TYR B 1 90 ? -11.492 -14.273 -3.369 1 88.69 90 TYR B N 1
ATOM 2330 C CA . TYR B 1 90 ? -12.523 -13.391 -3.914 1 88.69 90 TYR B CA 1
ATOM 2331 C C . TYR B 1 90 ? -13 -13.891 -5.273 1 88.69 90 TYR B C 1
ATOM 2333 O O . TYR B 1 90 ? -12.305 -13.727 -6.281 1 88.69 90 TYR B O 1
ATOM 2341 N N . PRO B 1 91 ? -14.156 -14.422 -5.316 1 85.62 91 PRO B N 1
ATOM 2342 C CA . PRO B 1 91 ? -14.664 -14.969 -6.582 1 85.62 91 PRO B CA 1
ATOM 2343 C C . PRO B 1 91 ? -14.867 -13.891 -7.645 1 85.62 91 PRO B C 1
ATOM 2345 O O . PRO B 1 91 ? -14.789 -14.18 -8.844 1 85.62 91 PRO B O 1
ATOM 2348 N N . TYR B 1 92 ? -15.18 -12.758 -7.203 1 83.75 92 TYR B N 1
ATOM 2349 C CA . TYR B 1 92 ? -15.398 -11.633 -8.117 1 83.75 92 TYR B CA 1
ATOM 2350 C C . TYR B 1 92 ? -14.484 -10.461 -7.758 1 83.75 92 TYR B C 1
ATOM 2352 O O . TYR B 1 92 ? -14.406 -10.062 -6.594 1 83.75 92 TYR B O 1
ATOM 2360 N N . ARG B 1 93 ? -13.719 -10.016 -8.781 1 79.56 93 ARG B N 1
ATOM 2361 C CA . ARG B 1 93 ? -12.75 -8.945 -8.555 1 79.56 93 ARG B CA 1
ATOM 2362 C C . ARG B 1 93 ? -12.922 -7.828 -9.578 1 79.56 93 ARG B C 1
ATOM 2364 O O . ARG B 1 93 ? -13.477 -8.047 -10.656 1 79.56 93 ARG B O 1
ATOM 2371 N N . ILE B 1 94 ? -12.469 -6.703 -9.094 1 75 94 ILE B N 1
ATOM 2372 C CA . ILE B 1 94 ? -12.547 -5.559 -10 1 75 94 ILE B CA 1
ATOM 2373 C C . ILE B 1 94 ? -11.406 -5.629 -11.016 1 75 94 ILE B C 1
ATOM 2375 O O . ILE B 1 94 ? -11.555 -5.164 -12.148 1 75 94 ILE B O 1
ATOM 2379 N N . THR B 1 95 ? -10.266 -6.141 -10.602 1 69.38 95 THR B N 1
ATOM 2380 C CA . THR B 1 95 ? -9.109 -6.234 -11.484 1 69.38 95 THR B CA 1
ATOM 2381 C C . THR B 1 95 ? -8.734 -7.691 -11.734 1 69.38 95 THR B C 1
ATOM 2383 O O . THR B 1 95 ? -8.977 -8.555 -10.883 1 69.38 95 THR B O 1
ATOM 2386 N N . PRO B 1 96 ? -8.281 -7.867 -12.922 1 63.12 96 PRO B N 1
ATOM 2387 C CA . PRO B 1 96 ? -7.848 -9.234 -13.219 1 63.12 96 PRO B CA 1
ATOM 2388 C C . PRO B 1 96 ? -6.598 -9.641 -12.438 1 63.12 96 PRO B C 1
ATOM 2390 O O . PRO B 1 96 ? -6.188 -10.805 -12.484 1 63.12 96 PRO B O 1
ATOM 2393 N N . PHE B 1 97 ? -6.074 -8.617 -11.875 1 60.56 97 PHE B N 1
ATOM 2394 C CA . PHE B 1 97 ? -4.789 -8.883 -11.242 1 60.56 97 PHE B CA 1
ATOM 2395 C C . PHE B 1 97 ? -4.973 -9.703 -9.969 1 60.56 97 PHE B C 1
ATOM 2397 O O . PHE B 1 97 ? -6.09 -9.82 -9.461 1 60.56 97 PHE B O 1
ATOM 2404 N N . PRO B 1 98 ? -3.777 -9.938 -9.258 1 59.66 98 PRO B N 1
ATOM 2405 C CA . PRO B 1 98 ? -3.668 -11.023 -8.281 1 59.66 98 PRO B CA 1
ATOM 2406 C C . PRO B 1 98 ? -4.754 -10.969 -7.207 1 59.66 98 PRO B C 1
ATOM 2408 O O . PRO B 1 98 ? -5.375 -9.914 -7.008 1 59.66 98 PRO B O 1
ATOM 2411 N N . SER B 1 99 ? -5.141 -12.062 -6.551 1 63.09 99 SER B N 1
ATOM 2412 C CA . SER B 1 99 ? -6.074 -12.625 -5.582 1 6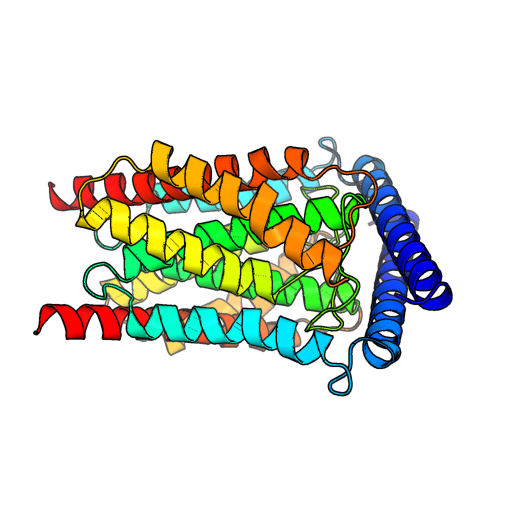3.09 99 SER B CA 1
ATOM 2413 C C . SER B 1 99 ? -6.387 -11.633 -4.465 1 63.09 99 SER B C 1
ATOM 2415 O O . SER B 1 99 ? -6.535 -12.023 -3.307 1 63.09 99 SER B O 1
ATOM 2417 N N . MET B 1 100 ? -6.395 -10.305 -5 1 72.19 100 MET B N 1
ATOM 2418 C CA . MET B 1 100 ? -6.699 -9.352 -3.941 1 72.19 100 MET B CA 1
ATOM 2419 C C . MET B 1 100 ? -7.992 -8.594 -4.246 1 72.19 100 MET B C 1
ATOM 2421 O O . MET B 1 100 ? -8.445 -8.57 -5.395 1 72.19 100 MET B O 1
ATOM 2425 N N . SER B 1 101 ? -8.617 -8.141 -3.197 1 80.94 101 SER B N 1
ATOM 2426 C CA . SER B 1 101 ? -9.797 -7.289 -3.324 1 80.94 101 SER B CA 1
ATOM 2427 C C . SER B 1 101 ? -9.422 -5.812 -3.23 1 80.94 101 SER B C 1
ATOM 2429 O O . SER B 1 101 ? -9.5 -5.215 -2.156 1 80.94 101 SER B O 1
ATOM 2431 N N . PHE B 1 102 ? -9.164 -5.129 -4.305 1 84.5 102 PHE B N 1
ATOM 2432 C CA . PHE B 1 102 ? -8.727 -3.736 -4.336 1 84.5 102 PHE B CA 1
ATOM 2433 C C . PHE B 1 102 ? -9.812 -2.816 -3.791 1 84.5 102 PHE B C 1
ATOM 2435 O O . PHE B 1 102 ? -9.516 -1.857 -3.074 1 84.5 102 PHE B O 1
ATOM 2442 N N . SER B 1 103 ? -11.039 -3.176 -4.07 1 90.5 103 SER B N 1
ATOM 2443 C CA . SER B 1 103 ? -12.156 -2.326 -3.676 1 90.5 103 SER B CA 1
ATOM 2444 C C . SER B 1 103 ? -12.281 -2.254 -2.158 1 90.5 103 SER B C 1
ATOM 2446 O O . SER B 1 103 ? -12.539 -1.184 -1.602 1 90.5 103 SER B O 1
ATOM 2448 N N . GLN B 1 104 ? -12.102 -3.324 -1.542 1 92.38 104 GLN B N 1
ATOM 2449 C CA . GLN B 1 104 ? -12.25 -3.35 -0.09 1 92.38 104 GLN B CA 1
ATOM 2450 C C . GLN B 1 104 ? -11.008 -2.779 0.597 1 92.38 104 GLN B C 1
ATOM 2452 O O . GLN B 1 104 ? -11.117 -1.907 1.461 1 92.38 104 GLN B O 1
ATOM 2457 N N . GLU B 1 105 ? -9.836 -3.121 0.141 1 93.38 105 GLU B N 1
ATOM 2458 C CA . GLU B 1 105 ? -8.602 -2.762 0.837 1 93.38 105 GLU B CA 1
ATOM 2459 C C . GLU B 1 105 ? -8.172 -1.338 0.499 1 93.38 105 GLU B C 1
ATOM 2461 O O . GLU B 1 105 ? -7.52 -0.674 1.306 1 93.38 105 GLU B O 1
ATOM 2466 N N . ALA B 1 106 ? -8.609 -0.836 -0.635 1 92.88 106 ALA B N 1
ATOM 2467 C CA . ALA B 1 106 ? -8.164 0.492 -1.05 1 92.88 106 ALA B CA 1
ATOM 2468 C C . ALA B 1 106 ? -9.195 1.556 -0.678 1 92.88 106 ALA B C 1
ATOM 2470 O O . ALA B 1 106 ? -8.852 2.732 -0.536 1 92.88 106 ALA B O 1
ATOM 2471 N N . ALA B 1 107 ? -10.43 1.133 -0.573 1 95.81 107 ALA B N 1
ATOM 2472 C CA . ALA B 1 107 ? -11.445 2.17 -0.428 1 95.81 107 ALA B CA 1
ATOM 2473 C C . ALA B 1 107 ? -12.367 1.873 0.752 1 95.81 107 ALA B C 1
ATOM 2475 O O . ALA B 1 107 ? -12.336 2.578 1.764 1 95.81 107 ALA B O 1
ATOM 2476 N N . LEU B 1 108 ? -13.062 0.739 0.737 1 96.75 108 LEU B N 1
ATOM 2477 C CA . LEU B 1 108 ? -14.109 0.479 1.72 1 96.75 108 LEU B CA 1
ATOM 2478 C C . LEU B 1 108 ? -13.539 0.498 3.135 1 96.75 108 LEU B C 1
ATOM 2480 O O . LEU B 1 108 ? -13.977 1.293 3.973 1 96.75 108 LEU B O 1
ATOM 2484 N N . ILE B 1 109 ? -12.531 -0.281 3.369 1 97.56 109 ILE B N 1
ATOM 2485 C CA . ILE B 1 109 ? -12 -0.431 4.719 1 97.56 109 ILE B CA 1
ATOM 2486 C C . ILE B 1 109 ? -11.305 0.86 5.141 1 97.56 109 ILE B C 1
ATOM 2488 O O . ILE B 1 109 ? -11.648 1.448 6.172 1 97.56 109 ILE B O 1
ATOM 2492 N N . PRO B 1 110 ? -10.414 1.386 4.344 1 98.06 110 PRO B N 1
ATOM 2493 C CA . PRO B 1 110 ? -9.719 2.6 4.766 1 98.06 110 PRO B CA 1
ATOM 2494 C C . PRO B 1 110 ? -10.664 3.771 5.016 1 98.06 110 PRO B C 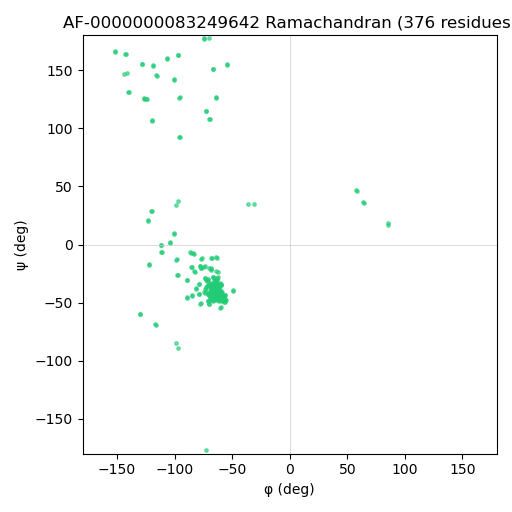1
ATOM 2496 O O . PRO B 1 110 ? -10.508 4.5 6 1 98.06 110 PRO B O 1
ATOM 2499 N N . VAL B 1 111 ? -11.617 3.918 4.176 1 98 111 VAL B N 1
ATOM 2500 C CA . VAL B 1 111 ? -12.5 5.074 4.285 1 98 111 VAL B CA 1
ATOM 2501 C C . VAL B 1 111 ? -13.367 4.949 5.539 1 98 111 VAL B C 1
ATOM 2503 O O . VAL B 1 111 ? -13.516 5.91 6.293 1 98 111 VAL B O 1
ATOM 2506 N N . VAL B 1 112 ? -13.93 3.773 5.785 1 98.31 112 VAL B N 1
ATOM 2507 C CA . VAL B 1 112 ? -14.758 3.582 6.973 1 98.31 112 VAL B CA 1
ATOM 2508 C C . VAL B 1 112 ? -13.914 3.783 8.227 1 98.31 112 VAL B C 1
ATOM 2510 O O . VAL B 1 112 ? -14.352 4.438 9.18 1 98.31 112 VAL B O 1
ATOM 2513 N N . TYR B 1 113 ? -12.75 3.279 8.211 1 98.56 113 TYR B N 1
ATOM 2514 C CA . TYR B 1 113 ? -11.844 3.449 9.344 1 98.56 113 TYR B CA 1
ATOM 2515 C C . TYR B 1 113 ? -11.5 4.918 9.547 1 98.56 113 TYR B C 1
ATOM 2517 O O . TYR B 1 113 ? -11.422 5.398 10.688 1 98.56 113 TYR B O 1
ATOM 2525 N N . MET B 1 114 ? -11.25 5.582 8.484 1 98.12 114 MET B N 1
ATOM 2526 C CA . MET B 1 114 ? -10.938 7.008 8.555 1 98.12 114 MET B CA 1
ATOM 2527 C C . MET B 1 114 ? -12.094 7.781 9.195 1 98.12 114 MET B C 1
ATOM 2529 O O . MET B 1 114 ? -11.867 8.648 10.039 1 98.12 114 MET B O 1
ATOM 2533 N N . LEU B 1 115 ? -13.258 7.48 8.742 1 97.94 115 LEU B N 1
ATOM 2534 C CA . LEU B 1 115 ? -14.422 8.211 9.227 1 97.94 115 LEU B CA 1
ATOM 2535 C C . LEU B 1 115 ? -14.664 7.941 10.711 1 97.94 115 LEU B C 1
ATOM 2537 O O . LEU B 1 115 ? -15.023 8.852 11.461 1 97.94 115 LEU B O 1
ATOM 2541 N N . VAL B 1 116 ? -14.484 6.723 11.141 1 98.12 116 VAL B N 1
ATOM 2542 C CA . VAL B 1 116 ? -14.617 6.406 12.562 1 98.12 116 VAL B CA 1
ATOM 2543 C C . VAL B 1 116 ? -13.516 7.102 13.352 1 98.12 116 VAL B C 1
ATOM 2545 O O . VAL B 1 116 ? -13.766 7.672 14.414 1 98.12 116 VAL B O 1
ATOM 2548 N N . TYR B 1 117 ? -12.297 7.035 12.852 1 97.94 117 TYR B N 1
ATOM 2549 C CA . TYR B 1 117 ? -11.18 7.723 13.477 1 97.94 117 TYR B CA 1
ATOM 2550 C C . TYR B 1 117 ? -11.453 9.219 13.609 1 97.94 117 TYR B C 1
ATOM 2552 O O . TYR B 1 117 ? -11.266 9.797 14.68 1 97.94 117 TYR B O 1
ATOM 2560 N N . GLN B 1 118 ? -11.867 9.797 12.555 1 97.5 118 GLN B N 1
ATOM 2561 C CA . GLN B 1 118 ? -12.234 11.211 12.555 1 97.5 118 GLN B CA 1
ATOM 2562 C C . GLN B 1 118 ? -13.297 11.5 13.609 1 97.5 118 GLN B C 1
ATOM 2564 O O . GLN B 1 118 ? -13.203 12.484 14.344 1 97.5 118 GLN B O 1
ATOM 2569 N N . TRP B 1 119 ? -14.344 10.648 13.633 1 97 119 TRP B N 1
ATOM 2570 C CA . TRP B 1 119 ? -15.445 10.82 14.578 1 97 119 TRP B CA 1
ATOM 2571 C C . TRP B 1 119 ? -14.938 10.766 16.016 1 97 119 TRP B C 1
ATOM 2573 O O . TRP B 1 119 ? -15.352 11.562 16.859 1 97 119 TRP B O 1
ATOM 2583 N N . THR B 1 120 ? -14.031 9.875 16.281 1 97.31 120 THR B N 1
ATOM 2584 C CA . THR B 1 120 ? -13.516 9.734 17.641 1 97.31 120 THR B CA 1
ATOM 2585 C C . THR B 1 120 ? -12.688 10.945 18.031 1 97.31 120 THR B C 1
ATOM 2587 O O . THR B 1 120 ? -12.719 11.383 19.188 1 97.31 120 THR B O 1
ATOM 2590 N N . ILE B 1 121 ? -11.922 11.484 17.141 1 94.94 121 ILE B N 1
ATOM 2591 C CA . ILE B 1 121 ? -11.109 12.664 17.422 1 94.94 121 ILE B CA 1
ATOM 2592 C C . ILE B 1 121 ? -12.023 13.875 17.641 1 94.94 121 ILE B C 1
ATOM 2594 O O . ILE B 1 121 ? -11.852 14.609 18.625 1 94.94 121 ILE B O 1
ATOM 2598 N N . ASN B 1 122 ? -12.945 14.031 16.781 1 95.5 122 ASN B N 1
ATOM 2599 C CA . ASN B 1 122 ? -13.805 15.211 16.812 1 95.5 122 ASN B CA 1
ATOM 2600 C C . ASN B 1 122 ? -14.719 15.195 18.047 1 95.5 122 ASN B C 1
ATOM 2602 O O . ASN B 1 122 ? -15.008 16.25 18.625 1 95.5 122 ASN B O 1
ATOM 2606 N N . ARG B 1 123 ? -15.133 14.094 18.469 1 96.62 123 ARG B N 1
ATOM 2607 C CA . ARG B 1 123 ? -16.078 13.984 19.578 1 96.62 123 ARG B CA 1
ATOM 2608 C C . ARG B 1 123 ? -15.359 13.539 20.859 1 96.62 123 ARG B C 1
ATOM 2610 O O . ARG B 1 123 ? -15.992 13.312 21.875 1 96.62 123 ARG B O 1
ATOM 2617 N N . ARG B 1 124 ? -14.141 13.375 20.812 1 95.5 124 ARG B N 1
ATOM 2618 C CA . ARG B 1 124 ? -13.297 13 21.953 1 95.5 124 ARG B CA 1
ATOM 2619 C C . ARG B 1 124 ? -13.766 11.688 22.562 1 95.5 124 ARG B C 1
ATOM 2621 O O . ARG B 1 124 ? -13.992 11.602 23.781 1 95.5 124 ARG B O 1
ATOM 2628 N N . LYS B 1 125 ? -14.008 10.734 21.688 1 96 125 LYS B N 1
ATOM 2629 C CA . LYS B 1 125 ? -14.414 9.398 22.109 1 96 125 LYS B CA 1
ATOM 2630 C C . LYS B 1 125 ? -13.219 8.453 22.156 1 96 125 LYS B C 1
ATOM 2632 O O . LYS B 1 125 ? -12.148 8.766 21.641 1 96 125 LYS B O 1
ATOM 2637 N N . ASN B 1 126 ? -13.516 7.367 22.875 1 96.88 126 ASN B N 1
ATOM 2638 C CA . ASN B 1 126 ? -12.453 6.379 23.016 1 96.88 126 ASN B CA 1
ATOM 2639 C C . ASN B 1 126 ? -12.227 5.617 21.719 1 96.88 126 ASN B C 1
ATOM 2641 O O . ASN B 1 126 ? -13.07 4.82 21.297 1 96.88 126 ASN B O 1
ATOM 2645 N N . TYR B 1 127 ? -11.109 5.742 21.094 1 97.5 127 TYR B N 1
ATOM 2646 C CA . TYR B 1 127 ? -10.797 5.141 19.797 1 97.5 127 TYR B CA 1
ATOM 2647 C C . TYR B 1 127 ? -10.781 3.621 19.891 1 97.5 127 TYR B C 1
ATOM 2649 O O . TYR B 1 127 ? -11.305 2.932 19.016 1 97.5 127 TYR B O 1
ATOM 2657 N N . TYR B 1 128 ? -10.195 3.064 20.969 1 97.56 128 TYR B N 1
ATOM 2658 C CA . TYR B 1 128 ? -9.992 1.627 21.125 1 97.56 128 TYR B CA 1
ATOM 2659 C C . TYR B 1 128 ? -11.328 0.894 21.219 1 97.56 128 TYR B C 1
ATOM 2661 O O . TYR B 1 128 ? -11.484 -0.188 20.641 1 97.56 128 TYR B O 1
ATOM 2669 N N . PHE B 1 129 ? -12.188 1.517 21.844 1 98.06 129 PHE B N 1
ATOM 2670 C CA . PHE B 1 129 ? -13.508 0.919 21.984 1 98.06 129 PHE B CA 1
ATOM 2671 C C . PHE B 1 129 ? -14.258 0.935 20.656 1 98.06 129 PHE B C 1
ATOM 2673 O O . PHE B 1 129 ? -14.812 -0.084 20.234 1 98.06 129 PHE B O 1
ATOM 2680 N N . TYR B 1 130 ? -14.297 2.008 20 1 98 130 TYR B N 1
ATOM 2681 C CA . TYR B 1 130 ? -15.039 2.117 18.75 1 98 130 TYR B CA 1
ATOM 2682 C C . TYR B 1 130 ? -14.352 1.337 17.625 1 98 130 TYR B C 1
ATOM 2684 O O . TYR B 1 130 ? -15.008 0.856 16.703 1 98 130 TYR B O 1
ATOM 2692 N N . LEU B 1 131 ? -13.016 1.267 17.75 1 98.44 131 LEU B N 1
ATOM 2693 C CA . LEU B 1 131 ? -12.305 0.389 16.828 1 98.44 131 LEU B CA 1
ATOM 2694 C C . LEU B 1 131 ? -12.758 -1.058 17 1 98.44 131 LEU B C 1
ATOM 2696 O O . LEU B 1 131 ? -12.891 -1.788 16.016 1 98.44 131 LEU B O 1
ATOM 2700 N N . LEU B 1 132 ? -12.922 -1.47 18.234 1 98.44 132 LEU B N 1
ATOM 2701 C CA . LEU B 1 132 ? -13.406 -2.822 18.484 1 98.44 132 LEU B CA 1
ATOM 2702 C C . LEU B 1 132 ? -14.781 -3.039 17.875 1 98.44 132 LEU B C 1
ATOM 2704 O O . LEU B 1 132 ? -15.031 -4.066 17.234 1 98.44 132 LEU B O 1
ATOM 2708 N N . LEU B 1 133 ? -15.672 -2.072 18.062 1 98.38 133 LEU B N 1
ATOM 2709 C CA . LEU B 1 133 ? -17.016 -2.162 17.5 1 98.38 133 LEU B CA 1
ATOM 2710 C C . LEU B 1 133 ? -16.953 -2.232 15.977 1 98.38 133 LEU B C 1
ATOM 2712 O O . LEU B 1 133 ? -17.688 -3.008 15.359 1 98.38 133 LEU B O 1
ATOM 2716 N N . LEU B 1 134 ? -16.125 -1.397 15.422 1 98.44 134 LEU B N 1
ATOM 2717 C CA . LEU B 1 134 ? -15.961 -1.378 13.977 1 98.44 134 LEU B CA 1
ATOM 2718 C C . LEU B 1 134 ? -15.445 -2.721 13.469 1 98.44 134 LEU B C 1
ATOM 2720 O O . LEU B 1 134 ? -15.945 -3.246 12.477 1 98.44 134 LEU B O 1
ATOM 2724 N N . SER B 1 135 ? -14.422 -3.225 14.172 1 98.5 135 SER B N 1
ATOM 2725 C CA . SER B 1 135 ? -13.844 -4.512 13.797 1 98.5 135 SER B CA 1
ATOM 2726 C C . SER B 1 135 ? -14.875 -5.629 13.891 1 98.5 135 SER B C 1
ATOM 2728 O O . SER B 1 135 ? -14.906 -6.52 13.031 1 98.5 135 SER B O 1
ATOM 2730 N N . LEU B 1 136 ? -15.695 -5.598 14.914 1 98.25 136 LEU B N 1
ATOM 2731 C CA . LEU B 1 136 ? -16.766 -6.574 15.07 1 98.25 136 LEU B CA 1
ATOM 2732 C C . LEU B 1 136 ? -17.797 -6.438 13.945 1 98.25 136 LEU B C 1
ATOM 2734 O O . LEU B 1 136 ? -18.281 -7.441 13.422 1 98.25 136 LEU B O 1
ATOM 2738 N N . ALA B 1 137 ? -18.125 -5.246 13.602 1 98 137 ALA B N 1
ATOM 2739 C CA . ALA B 1 137 ? -19.094 -4.992 12.539 1 98 137 ALA B CA 1
ATOM 2740 C C . ALA B 1 137 ? -18.594 -5.535 11.203 1 98 137 ALA B C 1
ATOM 2742 O O . ALA B 1 137 ? -19.359 -6.121 10.445 1 98 137 ALA B O 1
ATOM 2743 N N . PHE B 1 138 ? -17.312 -5.34 10.945 1 97.88 138 PHE B N 1
ATOM 2744 C CA . PHE B 1 138 ? -16.766 -5.852 9.695 1 97.88 138 PHE B CA 1
ATOM 2745 C C . PHE B 1 138 ? -16.688 -7.375 9.727 1 97.88 138 PHE B C 1
ATOM 2747 O O . PHE B 1 138 ? -17.047 -8.039 8.75 1 97.88 138 PHE B O 1
ATOM 2754 N N . THR B 1 139 ? -16.266 -7.93 10.828 1 97.44 139 THR B N 1
ATOM 2755 C CA . THR B 1 139 ? -16 -9.359 10.945 1 97.44 139 THR B CA 1
ATOM 2756 C C . THR B 1 139 ? -17.312 -10.148 10.938 1 97.44 139 THR B C 1
ATOM 2758 O O . THR B 1 139 ? -17.422 -11.172 10.258 1 97.44 139 THR B O 1
ATOM 2761 N N . PHE B 1 140 ? -18.344 -9.695 11.641 1 97.12 140 PHE B N 1
ATOM 2762 C CA . PHE B 1 140 ? -19.547 -10.477 11.828 1 97.12 140 PHE B CA 1
ATOM 2763 C C . PHE B 1 140 ? -20.719 -9.844 11.086 1 97.12 140 PHE B C 1
ATOM 2765 O O . PHE B 1 140 ? -21.828 -10.391 11.078 1 97.12 140 PHE B O 1
ATOM 2772 N N . GLY B 1 141 ? -20.531 -8.758 10.438 1 96.88 141 GLY B N 1
ATOM 2773 C CA . GLY B 1 141 ? -21.562 -8.086 9.656 1 96.88 141 GLY B CA 1
ATOM 2774 C C . GLY B 1 141 ? -21.234 -8.031 8.18 1 96.88 141 GLY B C 1
ATOM 2775 O O . GLY B 1 141 ? -21.766 -8.82 7.391 1 96.88 141 GLY B O 1
ATOM 2776 N N . VAL B 1 142 ? -20.25 -7.27 7.809 1 95.5 142 VAL B N 1
ATOM 2777 C CA . VAL B 1 142 ? -19.938 -6.988 6.41 1 95.5 142 VAL B CA 1
ATOM 2778 C C . VAL B 1 142 ? -19.422 -8.25 5.727 1 95.5 142 VAL B C 1
ATOM 2780 O O . VAL B 1 142 ? -19.875 -8.617 4.645 1 95.5 142 VAL B O 1
ATOM 2783 N N . LYS B 1 143 ? -18.484 -8.953 6.352 1 94.81 143 LYS B N 1
ATOM 2784 C CA . LYS B 1 143 ? -17.844 -10.086 5.695 1 94.81 143 LYS B CA 1
ATOM 2785 C C . LYS B 1 143 ? -18.812 -11.25 5.523 1 94.81 143 LYS B C 1
ATOM 2787 O O . LYS B 1 143 ? -18.906 -11.836 4.441 1 94.81 143 LYS B O 1
ATOM 2792 N N . PRO B 1 144 ? -19.625 -11.609 6.52 1 94.56 144 PRO B N 1
ATOM 2793 C CA . PRO B 1 144 ? -20.656 -12.633 6.289 1 94.56 144 PRO B CA 1
ATOM 2794 C C . PRO B 1 144 ? -21.672 -12.219 5.227 1 94.56 144 PRO B C 1
ATOM 2796 O O . PRO B 1 144 ? -22.156 -13.07 4.473 1 94.56 144 PRO B O 1
ATOM 2799 N N . LEU B 1 145 ? -21.969 -10.977 5.18 1 94.5 145 LEU B N 1
ATOM 2800 C CA . LEU B 1 145 ? -22.875 -10.492 4.148 1 94.5 145 LEU B CA 1
ATOM 2801 C C . LEU B 1 145 ? -22.266 -10.672 2.762 1 94.5 145 LEU B C 1
ATOM 2803 O O . LEU B 1 145 ? -22.953 -11.086 1.826 1 94.5 145 LEU B O 1
ATOM 2807 N N . LEU B 1 146 ? -20.984 -10.375 2.623 1 93.06 146 LEU B N 1
ATOM 2808 C CA . LEU B 1 146 ? -20.297 -10.562 1.354 1 93.06 146 LEU B CA 1
ATOM 2809 C C . LEU B 1 146 ? -20.188 -12.047 1.007 1 93.06 146 LEU B C 1
ATOM 2811 O O . LEU B 1 146 ? -20.297 -12.422 -0.162 1 93.06 146 LEU B O 1
ATOM 2815 N N . GLY B 1 147 ? -19.984 -12.852 2.029 1 91.75 147 GLY B N 1
ATOM 2816 C CA . GLY B 1 147 ? -19.969 -14.289 1.827 1 91.75 147 GLY B CA 1
ATOM 2817 C C . GLY B 1 147 ? -21.297 -14.844 1.328 1 91.75 147 GLY B C 1
ATOM 2818 O O . GLY B 1 147 ? -21.328 -15.664 0.41 1 91.75 147 GLY B O 1
ATOM 2819 N N . ALA B 1 148 ? -22.359 -14.367 1.889 1 91.94 148 ALA B N 1
ATOM 2820 C CA . ALA B 1 148 ? -23.688 -14.82 1.493 1 91.94 148 ALA B CA 1
ATOM 2821 C C . ALA B 1 148 ? -24.016 -14.391 0.065 1 91.94 148 ALA B C 1
ATOM 2823 O O . ALA B 1 148 ? -24.719 -15.094 -0.657 1 91.94 148 ALA B O 1
ATOM 2824 N N . ALA B 1 149 ? -23.422 -13.297 -0.355 1 90.38 149 ALA B N 1
ATOM 2825 C CA . ALA B 1 149 ? -23.656 -12.773 -1.7 1 90.38 149 ALA B CA 1
ATOM 2826 C C . ALA B 1 149 ? -22.719 -13.43 -2.711 1 90.38 149 ALA B C 1
ATOM 2828 O O . ALA B 1 149 ? -22.812 -13.172 -3.912 1 90.38 149 ALA B O 1
ATOM 2829 N N . GLY B 1 150 ? -21.781 -14.211 -2.199 1 88.44 150 GLY B N 1
ATOM 2830 C CA . GLY B 1 150 ? -20.875 -14.93 -3.078 1 88.44 150 GLY B CA 1
ATOM 2831 C C . GLY B 1 150 ? -19.672 -14.094 -3.494 1 88.44 150 GLY B C 1
ATOM 2832 O O . GLY B 1 150 ? -19 -14.414 -4.473 1 88.44 150 GLY B O 1
ATOM 2833 N N . LEU B 1 151 ? -19.344 -13.031 -2.818 1 89 151 LEU B N 1
ATOM 2834 C CA . LEU B 1 151 ? -18.266 -12.117 -3.174 1 89 151 LEU B CA 1
ATOM 2835 C C . LEU B 1 151 ? -17 -12.43 -2.367 1 89 151 LEU B C 1
ATOM 2837 O O . LEU B 1 151 ? -15.922 -11.922 -2.672 1 89 151 LEU B O 1
ATOM 2841 N N . PHE B 1 152 ? -17.219 -13.203 -1.404 1 90.31 152 PHE B N 1
ATOM 2842 C CA . PHE B 1 152 ? -16.141 -13.562 -0.494 1 90.31 152 PHE B CA 1
ATOM 2843 C C . PHE B 1 152 ? -16.219 -15.039 -0.109 1 90.31 152 PHE B C 1
ATOM 2845 O O . PHE B 1 152 ? -17.297 -15.539 0.217 1 90.31 152 PHE B O 1
ATOM 2852 N N . TRP B 1 153 ? -15.094 -15.688 -0.224 1 89.12 153 TRP B N 1
ATOM 2853 C CA . TRP B 1 153 ? -15.047 -17.109 0.075 1 89.12 153 TRP B CA 1
ATOM 2854 C C . TRP B 1 153 ? -13.953 -17.422 1.093 1 89.12 153 TRP B C 1
ATOM 2856 O O . TRP B 1 153 ? -12.781 -17.109 0.87 1 89.12 153 TRP B O 1
ATOM 2866 N N . LEU B 1 154 ? -14.328 -18.078 2.188 1 89.25 154 LEU B N 1
ATOM 2867 C CA . LEU B 1 154 ? -13.375 -18.516 3.203 1 89.25 154 LEU B CA 1
ATOM 2868 C C . LEU B 1 154 ? -12.953 -19.953 2.965 1 89.25 154 LEU B C 1
ATOM 2870 O O . LEU B 1 154 ? -13.797 -20.828 2.791 1 89.25 154 LEU B O 1
ATOM 2874 N N . TYR B 1 155 ? -11.68 -20.141 2.91 1 84.31 155 TYR B N 1
ATOM 2875 C CA . TYR B 1 155 ? -11.156 -21.5 2.713 1 84.31 155 TYR B CA 1
ATOM 2876 C C . TYR B 1 155 ? -10.727 -22.109 4.039 1 84.31 155 TYR B C 1
ATOM 2878 O O . TYR B 1 155 ? -11.523 -22.781 4.707 1 84.31 155 TYR B O 1
ATOM 2886 N N . ASP B 1 156 ? -9.531 -21.844 4.469 1 82.5 156 ASP B N 1
ATOM 2887 C CA . ASP B 1 156 ? -8.977 -22.391 5.703 1 82.5 156 ASP B CA 1
ATOM 2888 C C . ASP B 1 156 ? -9.078 -21.375 6.848 1 82.5 156 ASP B C 1
ATOM 2890 O O . ASP B 1 156 ? -8.148 -21.234 7.645 1 82.5 156 ASP B O 1
ATOM 2894 N N . PHE B 1 157 ? -10.172 -20.625 6.766 1 86.5 157 PHE B N 1
ATOM 2895 C CA . PHE B 1 157 ? -10.344 -19.562 7.746 1 86.5 157 PHE B CA 1
ATOM 2896 C C . PHE B 1 157 ? -11.797 -19.453 8.172 1 86.5 157 PHE B C 1
ATOM 2898 O O . PHE B 1 157 ? -12.695 -19.922 7.465 1 86.5 157 PHE B O 1
ATOM 2905 N N . GLU B 1 158 ? -12.008 -19.078 9.391 1 92.25 158 GLU B N 1
ATOM 2906 C CA . GLU B 1 158 ? -13.344 -18.75 9.891 1 92.25 158 GLU B CA 1
ATOM 2907 C C . GLU B 1 158 ? -13.508 -17.234 10.07 1 92.25 158 GLU B C 1
ATOM 2909 O O . GLU B 1 158 ? -12.523 -16.516 10.188 1 92.25 158 GLU B O 1
ATOM 2914 N N . TYR B 1 159 ? -14.711 -16.859 10.117 1 93.88 159 TYR B N 1
ATOM 2915 C CA . TYR B 1 159 ? -15 -15.422 10.172 1 93.88 159 TYR B CA 1
ATOM 2916 C C . TYR B 1 159 ? -14.383 -14.797 11.414 1 93.88 159 TYR B C 1
ATOM 2918 O O . TYR B 1 159 ? -13.828 -13.695 11.352 1 93.88 159 TYR B O 1
ATOM 2926 N N . TRP B 1 160 ? -14.43 -15.516 12.523 1 93.69 160 TRP B N 1
ATOM 2927 C CA . TRP B 1 160 ? -13.938 -14.93 13.766 1 93.69 160 TRP B CA 1
ATOM 2928 C C . TRP B 1 160 ? -12.445 -14.641 13.68 1 93.69 160 TRP B C 1
ATOM 2930 O O . TRP B 1 160 ? -11.938 -13.75 14.367 1 93.69 160 TRP B O 1
ATOM 2940 N N . GLN B 1 161 ? -11.758 -15.32 12.812 1 95.75 161 GLN B N 1
ATOM 2941 C CA . GLN B 1 161 ? -10.312 -15.172 12.688 1 95.75 161 GLN B CA 1
ATOM 2942 C C . GLN B 1 161 ? -9.953 -13.883 11.953 1 95.75 161 GLN B C 1
ATOM 2944 O O . GLN B 1 161 ? -8.797 -13.453 11.977 1 95.75 161 GLN B O 1
ATOM 2949 N N . LEU B 1 162 ? -10.93 -13.281 11.367 1 95.88 162 LEU B N 1
ATOM 2950 C CA . LEU B 1 162 ? -10.719 -12 10.688 1 95.88 162 LEU B CA 1
ATOM 2951 C C . LEU B 1 162 ? -10.633 -10.859 11.695 1 95.88 162 LEU B C 1
ATOM 2953 O O . LEU B 1 162 ? -10.078 -9.805 11.398 1 95.88 162 LEU B O 1
ATOM 2957 N N . LEU B 1 163 ? -11.148 -11.07 12.883 1 97.12 163 LEU B N 1
ATOM 2958 C CA . LEU B 1 163 ? -11.281 -10.023 13.891 1 97.12 163 LEU B CA 1
ATOM 2959 C C . LEU B 1 163 ? -9.914 -9.453 14.258 1 97.12 163 LEU B C 1
ATOM 2961 O O . LEU B 1 163 ? -9.727 -8.234 14.273 1 97.12 163 LEU B O 1
ATOM 2965 N N . PRO B 1 164 ? -8.938 -10.281 14.484 1 96.62 164 PRO B N 1
ATOM 2966 C CA . PRO B 1 164 ? -7.629 -9.719 14.828 1 96.62 164 PRO B CA 1
ATOM 2967 C C . PRO B 1 164 ? -7.047 -8.859 13.703 1 96.62 164 PRO B C 1
ATOM 2969 O O . PRO B 1 164 ? -6.359 -7.871 13.969 1 96.62 164 PRO B O 1
ATOM 2972 N N . PHE B 1 165 ? -7.281 -9.188 12.5 1 95.81 165 PHE B N 1
ATOM 2973 C CA . PHE B 1 165 ? -6.766 -8.398 11.391 1 95.81 165 PHE B CA 1
ATOM 2974 C C . PHE B 1 165 ? -7.371 -6.996 11.398 1 95.81 165 PHE B C 1
ATOM 2976 O O . PHE B 1 165 ? -6.656 -6.004 11.227 1 95.81 165 PHE B O 1
ATOM 2983 N N . TYR B 1 166 ? -8.641 -6.957 11.617 1 97.94 166 TYR B N 1
ATOM 2984 C CA . TYR B 1 166 ? -9.328 -5.672 11.617 1 97.94 166 TYR B CA 1
ATOM 2985 C C . TYR B 1 166 ? -8.938 -4.844 12.836 1 97.94 166 TYR B C 1
ATOM 2987 O O . TYR B 1 166 ? -8.695 -3.641 12.727 1 97.94 166 TYR B O 1
ATOM 2995 N N . TYR B 1 167 ? -8.852 -5.48 13.93 1 98.5 167 TYR B N 1
ATOM 2996 C CA . TYR B 1 167 ? -8.602 -4.746 15.164 1 98.5 167 TYR B CA 1
ATOM 2997 C C . TYR B 1 167 ? -7.133 -4.355 15.281 1 98.5 167 TYR B C 1
ATOM 2999 O O . TYR B 1 167 ? -6.809 -3.188 15.508 1 98.5 167 TYR B O 1
ATOM 3007 N N . VAL B 1 168 ? -6.242 -5.32 15.109 1 97.56 168 VAL B N 1
ATOM 3008 C CA . VAL B 1 168 ? -4.812 -5.062 15.234 1 97.56 168 VAL B CA 1
ATOM 3009 C C . VAL B 1 168 ? -4.355 -4.129 14.109 1 97.56 168 VAL B C 1
ATOM 3011 O O . VAL B 1 168 ? -3.486 -3.277 14.32 1 97.56 168 VAL B O 1
ATOM 3014 N N . GLY B 1 169 ? -4.992 -4.324 12.922 1 97.38 169 GLY B N 1
ATOM 3015 C CA . GLY B 1 169 ? -4.676 -3.404 11.836 1 97.38 169 GLY B CA 1
ATOM 3016 C C . GLY B 1 169 ? -5.016 -1.962 12.164 1 97.38 169 GLY B C 1
ATOM 3017 O O . GLY B 1 169 ? -4.227 -1.056 11.891 1 97.38 169 GLY B O 1
ATOM 3018 N N . GLY B 1 170 ? -6.191 -1.799 12.734 1 97.94 170 GLY B N 1
ATOM 3019 C CA . GLY B 1 170 ? -6.586 -0.463 13.156 1 97.94 170 GLY B CA 1
ATOM 3020 C C . GLY B 1 170 ? -5.676 0.117 14.227 1 97.94 170 GLY B C 1
ATOM 3021 O O . GLY B 1 170 ? -5.363 1.309 14.203 1 97.94 170 GLY B O 1
ATOM 3022 N N . LEU B 1 171 ? -5.227 -0.735 15.156 1 98.12 171 LEU B N 1
ATOM 3023 C CA . LEU B 1 171 ? -4.328 -0.293 16.219 1 98.12 171 LEU B CA 1
ATOM 3024 C C . LEU B 1 171 ? -2.982 0.137 15.648 1 98.12 171 LEU B C 1
ATOM 3026 O O . LEU B 1 171 ? -2.453 1.188 16.016 1 98.12 171 LEU B O 1
ATOM 3030 N N . ALA B 1 172 ? -2.5 -0.646 14.789 1 97.5 172 ALA B N 1
ATOM 3031 C CA . ALA B 1 172 ? -1.203 -0.347 14.18 1 97.5 172 ALA B CA 1
ATOM 3032 C C . ALA B 1 172 ? -1.243 0.978 13.43 1 97.5 172 ALA B C 1
ATOM 3034 O O . ALA B 1 172 ? -0.32 1.789 13.531 1 97.5 172 ALA B O 1
ATOM 3035 N N . ALA B 1 173 ? -2.287 1.109 12.68 1 97.62 173 ALA B N 1
ATOM 3036 C CA . ALA B 1 173 ? -2.439 2.354 11.93 1 97.62 173 ALA B CA 1
ATOM 3037 C C . ALA B 1 173 ? -2.496 3.555 12.867 1 97.62 173 ALA B C 1
ATOM 3039 O O . ALA B 1 173 ? -1.874 4.586 12.609 1 97.62 173 ALA B O 1
ATOM 3040 N N . LYS B 1 174 ? -3.207 3.406 13.953 1 97.56 174 LYS B N 1
ATOM 3041 C CA . LYS B 1 174 ? -3.311 4.473 14.945 1 97.56 174 LYS B CA 1
ATOM 3042 C C . LYS B 1 174 ? -1.957 4.75 15.594 1 97.56 174 LYS B C 1
ATOM 3044 O O . LYS B 1 174 ? -1.591 5.906 15.805 1 97.56 174 LYS B O 1
ATOM 3049 N N . TRP B 1 175 ? -1.268 3.74 15.875 1 96.62 175 TRP B N 1
ATOM 3050 C CA . TRP B 1 175 ? 0.013 3.908 16.547 1 96.62 175 TRP B CA 1
ATOM 3051 C C . TRP B 1 175 ? 1.014 4.629 15.656 1 96.62 175 TRP B C 1
ATOM 3053 O O . TRP B 1 175 ? 1.772 5.48 16.125 1 96.62 175 TRP B O 1
ATOM 3063 N N . VAL B 1 176 ? 1.054 4.289 14.398 1 94.44 176 VAL B N 1
ATOM 3064 C CA . VAL B 1 176 ? 1.936 4.98 13.461 1 94.44 176 VAL B CA 1
ATOM 3065 C C . VAL B 1 176 ? 1.511 6.441 13.336 1 94.44 176 VAL B C 1
ATOM 3067 O O . VAL B 1 176 ? 2.355 7.34 13.305 1 94.44 176 VAL B O 1
ATOM 3070 N N . THR B 1 177 ? 0.231 6.625 13.273 1 95.44 177 THR B N 1
ATOM 3071 C CA . THR B 1 177 ? -0.291 7.984 13.172 1 95.44 177 THR B CA 1
ATOM 3072 C C . THR B 1 177 ? 0.06 8.797 14.414 1 95.44 177 THR B C 1
ATOM 3074 O O . THR B 1 177 ? 0.449 9.961 14.32 1 95.44 177 THR B O 1
ATOM 3077 N N . ASP B 1 178 ? -0.072 8.109 15.547 1 94.12 178 ASP B N 1
ATOM 3078 C CA . ASP B 1 178 ? 0.244 8.781 16.797 1 94.12 178 ASP B CA 1
ATOM 3079 C C . ASP B 1 178 ? 1.731 9.117 16.891 1 94.12 178 ASP B C 1
ATOM 3081 O O . ASP B 1 178 ? 2.111 10.141 17.469 1 94.12 178 ASP B O 1
ATOM 3085 N N . LEU B 1 179 ? 2.52 8.281 16.406 1 92 179 LEU B N 1
ATOM 3086 C CA . LEU B 1 179 ? 3.955 8.539 16.375 1 92 179 LEU B CA 1
ATOM 3087 C C . LEU B 1 179 ? 4.262 9.805 15.586 1 92 179 LEU B C 1
ATOM 3089 O O . LEU B 1 179 ? 5.055 10.641 16.016 1 92 179 LEU B O 1
ATOM 3093 N N . PHE B 1 180 ? 3.67 9.891 14.422 1 90.44 180 PHE B N 1
ATOM 3094 C CA . PHE B 1 180 ? 3.875 11.07 13.594 1 90.44 180 PHE B CA 1
ATOM 3095 C C . PHE B 1 180 ? 3.289 12.305 14.258 1 90.44 180 PHE B C 1
ATOM 3097 O O . PHE B 1 180 ? 3.842 13.406 14.141 1 90.44 180 PHE B O 1
ATOM 3104 N N . HIS B 1 181 ? 2.182 12.117 14.922 1 88.88 181 HIS B N 1
ATOM 3105 C CA . HIS B 1 181 ? 1.571 13.227 15.648 1 88.88 181 HIS B CA 1
ATOM 3106 C C . HIS B 1 181 ? 2.48 13.711 16.766 1 88.88 181 HIS B C 1
ATOM 3108 O O . HIS B 1 181 ? 2.637 14.914 16.969 1 88.88 181 HIS B O 1
ATOM 3114 N N . TRP B 1 182 ? 2.988 12.742 17.438 1 88.31 182 TRP B N 1
ATOM 3115 C CA . TRP B 1 182 ? 3.924 13.07 18.516 1 88.31 182 TRP B CA 1
ATOM 3116 C C . TRP B 1 182 ? 5.141 13.812 17.969 1 88.31 182 TRP B C 1
ATOM 3118 O O . TRP B 1 182 ? 5.566 14.812 18.547 1 88.31 182 TRP B O 1
ATOM 3128 N N . ALA B 1 183 ? 5.66 13.375 16.906 1 85.88 183 ALA B N 1
ATOM 3129 C CA . ALA B 1 183 ? 6.816 14.016 16.281 1 85.88 183 ALA B CA 1
ATOM 3130 C C . ALA B 1 183 ? 6.5 15.453 15.875 1 85.88 183 ALA B C 1
ATOM 3132 O O . ALA B 1 183 ? 7.289 16.359 16.125 1 85.88 183 ALA B O 1
ATOM 3133 N N . GLU B 1 184 ? 5.453 15.602 15.258 1 87 184 GLU B N 1
ATOM 3134 C CA . GLU B 1 184 ? 5.051 16.922 14.789 1 87 184 GLU B CA 1
ATOM 3135 C C . GLU B 1 184 ? 4.805 17.875 15.953 1 87 184 GLU B C 1
ATOM 3137 O O . GLU B 1 184 ? 5.219 19.031 15.914 1 87 184 GLU B O 1
ATOM 3142 N N . ARG B 1 185 ? 4.207 17.391 16.984 1 86.25 185 ARG B N 1
ATOM 3143 C CA . ARG B 1 185 ? 3.895 18.219 18.156 1 86.25 185 ARG B CA 1
ATOM 3144 C C . ARG B 1 185 ? 5.168 18.641 18.875 1 86.25 185 ARG B C 1
ATOM 3146 O O . ARG B 1 185 ? 5.277 19.797 19.312 1 86.25 185 ARG B O 1
ATOM 3153 N N . ASN B 1 186 ? 6.105 17.766 18.938 1 87.62 186 ASN B N 1
ATOM 3154 C CA . ASN B 1 186 ? 7.355 18.062 19.625 1 87.62 186 ASN B CA 1
ATOM 3155 C C . ASN B 1 186 ? 8.219 19.031 18.812 1 87.62 186 ASN B C 1
ATOM 3157 O O . ASN B 1 186 ? 8.992 19.812 19.375 1 87.62 186 ASN B O 1
ATOM 3161 N N . ALA B 1 187 ? 8.125 19.047 17.578 1 87.44 187 ALA B N 1
ATOM 3162 C CA . ALA B 1 187 ? 8.859 19.953 16.703 1 87.44 187 ALA B CA 1
ATOM 3163 C C . ALA B 1 187 ? 8.305 21.375 16.812 1 87.44 187 ALA B C 1
ATOM 3165 O O . ALA B 1 187 ? 9.055 22.359 16.75 1 87.44 187 ALA B O 1
ATOM 3166 N N . ARG B 1 188 ? 7.082 21.531 16.953 1 79.56 188 ARG B N 1
ATOM 3167 C CA . ARG B 1 188 ? 6.438 22.844 17.047 1 79.56 188 ARG B CA 1
ATOM 3168 C C . ARG B 1 188 ? 6.703 23.5 18.406 1 79.56 188 ARG B C 1
ATOM 3170 O O . ARG B 1 188 ? 6.621 24.719 18.531 1 79.56 188 ARG B O 1
ATOM 3177 N N . ARG B 1 189 ? 7.066 22.75 19.281 1 80.81 189 ARG B N 1
ATOM 3178 C CA . ARG B 1 189 ? 7.328 23.266 20.625 1 80.81 189 ARG B CA 1
ATOM 3179 C C . ARG B 1 189 ? 8.75 23.797 20.75 1 80.81 189 ARG B C 1
ATOM 3181 O O . ARG B 1 189 ? 9.055 24.609 21.625 1 80.81 189 ARG B O 1
ATOM 3188 N N . THR B 1 190 ? 9.586 23.406 19.891 1 68.88 190 THR B N 1
ATOM 3189 C CA . THR B 1 190 ? 10.961 23.906 19.969 1 68.88 190 THR B CA 1
ATOM 3190 C C . THR B 1 190 ? 11.164 25.062 19 1 68.88 190 THR B C 1
ATOM 3192 O O . THR B 1 190 ? 10.617 25.078 17.906 1 68.88 190 THR B O 1
#

Sequence (380 aa):
MGDKQEQILKDLMDALSANVNKEAQYWETYSGMGTWQFWVVLAMLVLPLIVLALKLDRTKAFRLGFYGFAIHIIAFYSDLYATAHKWWAYPYRITPFPSMSFSQEAALIPVVYMLVYQWTINRRKNYYFYLLLLSLAFTFGVKPLLGAAGLFWLYDFEYWQLLPFYYVGGLAAKWVTDLFHWAERNARRTMGDKQEQILKDLMDALSANVNKEAQYWETYSGMGTWQFWVVLAMLVLPLIVLALKLDRTKAFRLGFYGFAIHIIAFYSDLYATAHKWWAYPYRITPFPSMSFSQEAALIPVVYMLVYQWTINRRKNYYFYLLLLSLAFTFGVKPLLGAAGLFWLYDFEYWQLLPFYYVGGLAAKWVTDLFHWAERNARRT

Foldseek 3Di:
DDPVVVVVVVVVVVVQVVVLVVLLVLCVVPADPPDPLVVVLVCLQVVLVVVCVVQPPVVCVVLLVLLLVLQLVLLQVVQVVCVVVQQKFFSYENDSGPRGSCSCSVGNLSSVLSNLVVVCVVVVHDSLVVLLVVLCCCLVPVQVVCVVVVGMGGDNYDSVVSSCSSNVSSVVSVVVSVVVVVVVVVVVVD/DDPVVVVVVVVVVVVQVVVLVVLLVLCVVPADPPDPLVVVLVCLQVVLVVVCVVQPDVVCVVLLVLLLVLQLVLLFVVQVVCVVVQQKFFSYENDSGDRGHCSCSVGNLSSVLSNLVVVCVVVVHDSLVVLLVVLCCCLVPVQVVCVVVRGMGGDNYDSVVSSCSSNVSSVVSVVVSVVVVVVVVVVVVD

Secondary structure (DSSP, 8-state):
--HHHHHHHHHHHHHHHHHHHHHHHHHHHHSSTTSHHHHHHHHHHHHHHHHHHHH--GGGHHHHHHHHHHHHHHHHHHHHHHHHTTSEE-SS-SSSSTT--HHIIIIIHHHHHHHHHHHHHHHT--HHHHHHHHHHHIIIIIHHHHHHTTS-EESS--GGGGHHHHHHHHHHHHHHHHHHHHHHHHHHH-/--HHHHHHHHHHHHHHHHHHHHHHHHHHHHSSTTSHHHHHHHHHHHHHHHHHHHH--GGGHHHHHHHHHHHHHHHHHHHHHHHHTTSEE-SS-SSSSSS--HHIIIIIHHHHHHHHHHHHHHHT--HHHHHHHHHHHIIIIIHHHHHHTTS-EESS--GGGGHHHHHHHHHHHHHHHHHHHHHHHHHHH-

Radius of gyration: 21.22 Å; Cα contacts (8 Å, |Δi|>4): 482; chains: 2; bounding box: 50×56×44 Å